Protein AF-A0A8J5IY86-F1 (afdb_monomer)

InterPro domains:
  IPR007034 Ribosome biogenesis protein BMS1/TSR1, C-terminal [PF04950] (126-183)
  IPR012948 AARP2CN [PF08142] (1-34)
  IPR039761 Ribosome biogenesis protein Bms1/Tsr1 [PTHR12858] (1-107)

Organism: NCBI:txid2496075

pLDDT: mean 72.57, std 19.34, range [27.31, 95.75]

Structure (mmCIF, N/CA/C/O backbone):
data_AF-A0A8J5IY86-F1
#
_entry.id   AF-A0A8J5IY86-F1
#
loop_
_atom_site.group_PDB
_atom_site.id
_atom_site.type_symbol
_atom_site.label_atom_id
_atom_site.label_alt_id
_atom_site.label_comp_id
_atom_site.label_asym_id
_atom_site.label_entity_id
_atom_site.label_seq_id
_atom_site.pdbx_PDB_ins_code
_atom_site.Cartn_x
_atom_site.Cartn_y
_atom_site.Cartn_z
_atom_site.occupancy
_atom_site.B_iso_or_equiv
_atom_site.auth_seq_id
_atom_site.auth_comp_id
_atom_site.auth_asym_id
_atom_site.auth_atom_id
_atom_site.pdbx_PDB_model_num
ATOM 1 N N . LEU A 1 1 ? -17.495 -12.062 13.581 1.00 77.88 1 LEU A N 1
ATOM 2 C CA . LEU A 1 1 ? -16.354 -12.647 14.326 1.00 77.88 1 LEU A CA 1
ATOM 3 C C . LEU A 1 1 ? -16.236 -11.940 15.674 1.00 77.88 1 LEU A C 1
ATOM 5 O O . LEU A 1 1 ? -16.405 -10.731 15.724 1.00 77.88 1 LEU A O 1
ATOM 9 N N . GLN A 1 2 ? -15.977 -12.653 16.769 1.00 81.00 2 GLN A N 1
ATOM 10 C CA . GLN A 1 2 ? -15.773 -12.020 18.074 1.00 81.00 2 GLN A CA 1
ATOM 11 C C . GLN A 1 2 ? -14.419 -12.433 18.637 1.00 81.00 2 GLN A C 1
ATOM 13 O O . GLN A 1 2 ? -14.129 -13.623 18.725 1.00 81.00 2 GLN A O 1
ATOM 18 N N . VAL A 1 3 ? -13.605 -11.450 19.012 1.00 82.94 3 VAL A N 1
ATOM 19 C CA . VAL A 1 3 ? -12.255 -11.667 19.536 1.00 82.94 3 VAL A CA 1
ATOM 20 C C . VAL A 1 3 ? -12.187 -11.093 20.943 1.00 82.94 3 VAL A C 1
ATOM 22 O O . VAL A 1 3 ? -12.470 -9.914 21.155 1.00 82.94 3 VAL A O 1
ATOM 25 N N . ASN A 1 4 ? -11.808 -11.933 21.904 1.00 81.50 4 ASN A N 1
ATOM 26 C CA . ASN A 1 4 ? -11.647 -11.548 23.301 1.00 81.50 4 ASN A CA 1
ATOM 27 C C . ASN A 1 4 ? -10.163 -11.580 23.659 1.00 81.50 4 ASN A C 1
ATOM 29 O O . ASN A 1 4 ? -9.454 -12.514 23.286 1.00 81.50 4 ASN A O 1
ATOM 33 N N . GLY A 1 5 ? -9.690 -10.585 24.400 1.00 81.56 5 GLY A N 1
ATOM 34 C CA . GLY A 1 5 ? -8.298 -10.548 24.823 1.00 81.56 5 GLY A CA 1
ATOM 35 C C . GLY A 1 5 ? -7.906 -9.253 25.513 1.00 81.56 5 GLY A C 1
ATOM 36 O O . GLY A 1 5 ? -8.738 -8.409 25.838 1.00 81.56 5 GLY A O 1
ATOM 37 N N . TYR A 1 6 ? -6.607 -9.099 25.734 1.00 79.94 6 TYR A N 1
ATOM 38 C CA . TYR A 1 6 ? -6.025 -7.910 26.347 1.00 79.94 6 TYR A CA 1
ATOM 39 C C . TYR A 1 6 ? -5.372 -7.046 25.278 1.00 79.94 6 TYR A C 1
ATOM 41 O O . TYR A 1 6 ? -4.594 -7.545 24.463 1.00 79.94 6 TYR A O 1
ATOM 49 N N . LEU A 1 7 ? -5.643 -5.743 25.308 1.00 77.75 7 LEU A N 1
ATOM 50 C CA . LEU A 1 7 ? -4.974 -4.798 24.423 1.00 77.75 7 LEU A CA 1
ATOM 51 C C . LEU A 1 7 ? -3.537 -4.575 24.897 1.00 77.75 7 LEU A C 1
ATOM 53 O O . LEU A 1 7 ? -3.295 -4.257 26.061 1.00 77.75 7 LEU A O 1
ATOM 57 N N . ARG A 1 8 ? -2.578 -4.741 23.985 1.00 79.94 8 ARG A N 1
ATOM 58 C CA . ARG A 1 8 ? -1.153 -4.485 24.220 1.00 79.94 8 ARG A CA 1
ATOM 59 C C . ARG A 1 8 ? -0.613 -3.544 23.148 1.00 79.94 8 ARG A C 1
ATOM 61 O O . ARG A 1 8 ? -0.976 -3.656 21.983 1.00 79.94 8 ARG A O 1
ATOM 68 N N . GLY A 1 9 ? 0.297 -2.655 23.540 1.00 80.06 9 GLY A N 1
ATOM 69 C CA . GLY A 1 9 ? 0.947 -1.718 22.624 1.00 80.06 9 GLY A CA 1
ATOM 70 C C . GLY A 1 9 ? 0.118 -0.458 22.381 1.00 80.06 9 GLY A C 1
ATOM 71 O O . GLY A 1 9 ? -0.239 0.240 23.329 1.00 80.06 9 GLY A O 1
ATOM 72 N N . LYS A 1 10 ? -0.137 -0.138 21.107 1.00 76.69 10 LYS A N 1
ATOM 73 C CA . LYS A 1 10 ? -0.928 1.039 20.727 1.00 76.69 10 LYS A CA 1
ATOM 74 C C . LYS A 1 10 ? -2.410 0.804 21.051 1.00 76.69 10 LYS A C 1
ATOM 76 O O . LYS A 1 10 ? -2.888 -0.321 20.923 1.00 76.69 10 LYS A O 1
ATOM 81 N N . PRO A 1 11 ? -3.145 1.843 21.460 1.00 75.06 11 PRO A N 1
ATOM 82 C CA . PRO A 1 11 ? -4.563 1.709 21.754 1.00 75.06 11 PRO A CA 1
ATOM 83 C C . PRO A 1 11 ? -5.375 1.521 20.483 1.00 75.06 11 PRO A C 1
ATOM 85 O O . PRO A 1 11 ? -5.009 1.987 19.405 1.00 75.06 11 PRO A O 1
ATOM 88 N N . LEU A 1 12 ? -6.498 0.839 20.658 1.00 81.38 12 LEU A N 1
ATOM 89 C CA . LEU A 1 12 ? -7.367 0.409 19.582 1.00 81.38 12 LEU A CA 1
ATOM 90 C C . LEU A 1 12 ? -8.494 1.424 19.376 1.00 81.38 12 LEU A C 1
ATOM 92 O O . LEU A 1 12 ? -9.202 1.773 20.321 1.00 81.38 12 LEU A O 1
ATOM 96 N N . SER A 1 13 ? -8.683 1.882 18.139 1.00 83.88 13 SER A N 1
ATOM 97 C CA . SER A 1 13 ? -9.811 2.731 17.753 1.00 83.88 13 SER A CA 1
ATOM 98 C C . SER A 1 13 ? -10.734 1.992 16.797 1.00 83.88 13 SER A C 1
AT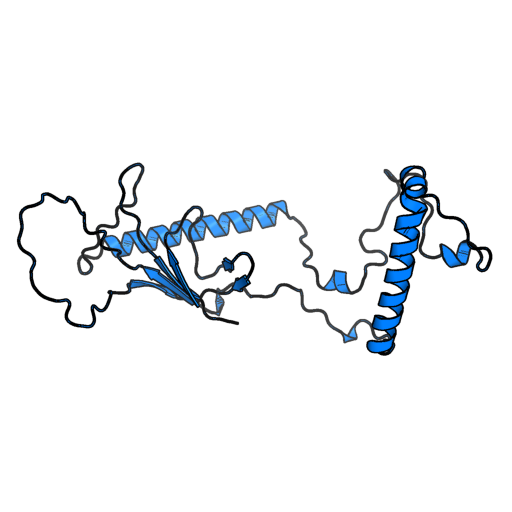OM 100 O O . SER A 1 13 ? -10.262 1.367 15.856 1.00 83.88 13 SER A O 1
ATOM 102 N N . VAL A 1 14 ? -12.049 2.143 16.975 1.00 85.69 14 VAL A N 1
ATOM 103 C CA . VAL A 1 14 ? -13.064 1.521 16.101 1.00 85.69 14 VAL A CA 1
ATOM 104 C C . VAL A 1 14 ? -12.975 2.015 14.650 1.00 85.69 14 VAL A C 1
ATOM 106 O O . VAL A 1 14 ? -13.382 1.325 13.723 1.00 85.69 14 VAL A O 1
ATOM 109 N N . LYS A 1 15 ? -12.422 3.216 14.439 1.00 87.19 15 LYS A N 1
ATOM 110 C CA . LYS A 1 15 ? -12.278 3.819 13.106 1.00 87.19 15 LYS A CA 1
ATOM 111 C C . LYS A 1 15 ? -11.216 3.128 12.252 1.00 87.19 15 LYS A C 1
ATOM 113 O O . LYS A 1 15 ? -11.239 3.294 11.038 1.00 87.19 15 LYS A O 1
ATOM 118 N N . GLN A 1 16 ? -10.279 2.430 12.889 1.00 86.88 16 GLN A N 1
ATOM 119 C CA . GLN A 1 16 ? -9.123 1.823 12.241 1.00 86.88 16 GLN A CA 1
ATOM 120 C C . GLN A 1 16 ? -9.440 0.404 11.772 1.00 86.88 16 GLN A C 1
ATOM 122 O O . GLN A 1 16 ? -10.260 -0.297 12.366 1.00 86.88 16 GLN A O 1
ATOM 127 N N . LEU A 1 17 ? -8.752 -0.031 10.719 1.00 89.19 17 LEU A N 1
ATOM 128 C CA . LEU A 1 17 ? -8.788 -1.421 10.271 1.00 89.19 17 LEU A CA 1
ATOM 129 C C . LEU A 1 17 ? -7.946 -2.316 11.192 1.00 89.19 17 LEU A C 1
ATOM 131 O O . LEU A 1 17 ? -6.866 -1.928 11.642 1.00 89.19 17 LEU A O 1
ATOM 135 N N . ILE A 1 18 ? -8.416 -3.540 11.436 1.00 89.31 18 ILE A N 1
ATOM 136 C CA . ILE A 1 18 ? -7.655 -4.586 12.131 1.00 89.31 18 ILE A CA 1
ATOM 137 C C . ILE A 1 18 ? -7.120 -5.571 11.101 1.00 89.31 18 ILE A C 1
ATOM 139 O O . ILE A 1 18 ? -7.870 -6.054 10.261 1.00 89.31 18 ILE A O 1
ATOM 143 N N . HIS A 1 19 ? -5.844 -5.931 11.210 1.00 90.62 19 HIS A N 1
ATOM 144 C CA . HIS A 1 19 ? -5.273 -7.048 10.466 1.00 90.62 19 HIS A CA 1
ATOM 145 C C . HIS A 1 19 ? -5.070 -8.254 11.386 1.00 90.62 19 HIS A C 1
ATOM 147 O O . HIS A 1 19 ? -4.411 -8.146 12.420 1.00 90.62 19 HIS A O 1
ATOM 153 N N . ILE A 1 20 ? -5.635 -9.395 11.001 1.00 91.06 20 ILE A N 1
ATOM 154 C CA . ILE A 1 20 ? -5.420 -10.693 11.634 1.00 91.06 20 ILE A CA 1
ATOM 155 C C . ILE A 1 20 ? -4.462 -11.472 10.732 1.00 91.06 20 ILE A C 1
ATOM 157 O O . ILE A 1 20 ? -4.755 -11.691 9.554 1.00 91.06 20 ILE A O 1
ATOM 161 N N . THR A 1 21 ? -3.322 -11.884 11.285 1.00 93.19 21 THR A N 1
ATOM 162 C CA . THR A 1 21 ? -2.312 -12.682 10.575 1.00 93.19 21 THR A CA 1
ATOM 163 C C . THR A 1 21 ? -2.940 -13.946 9.997 1.00 93.19 21 THR A C 1
ATOM 165 O O . THR A 1 21 ? -3.760 -14.575 10.662 1.00 93.19 21 THR A O 1
ATOM 168 N N . ASP A 1 22 ? -2.574 -14.296 8.766 1.00 92.44 22 ASP A N 1
ATOM 169 C CA . ASP A 1 22 ? -3.079 -15.453 8.006 1.00 92.44 22 ASP A CA 1
ATOM 170 C C . ASP A 1 22 ? -4.578 -15.435 7.651 1.00 92.44 22 ASP A C 1
ATOM 172 O O . ASP A 1 22 ? -5.046 -16.333 6.955 1.00 92.44 22 ASP A O 1
ATOM 176 N N . VAL A 1 23 ? -5.335 -14.413 8.070 1.00 91.06 23 VAL A N 1
ATOM 177 C CA . VAL A 1 23 ? -6.771 -14.298 7.753 1.00 91.06 23 VAL A CA 1
ATOM 178 C C . VAL A 1 23 ? -7.065 -13.077 6.884 1.00 91.06 23 VAL A C 1
ATOM 180 O O . VAL A 1 23 ? -7.839 -13.174 5.937 1.00 91.06 23 VAL A O 1
ATOM 183 N N . GLY A 1 24 ? -6.457 -11.925 7.182 1.00 90.44 24 GLY A N 1
ATOM 184 C CA . GLY A 1 24 ? -6.639 -10.703 6.398 1.00 90.44 24 GLY A CA 1
ATOM 185 C C . GLY A 1 24 ? -6.996 -9.473 7.228 1.00 90.44 24 GLY A C 1
ATOM 186 O O . GLY A 1 24 ? -6.767 -9.404 8.434 1.00 90.44 24 GLY A O 1
ATOM 187 N N . THR A 1 25 ? -7.498 -8.450 6.552 1.00 91.19 25 THR A N 1
ATOM 188 C CA . THR A 1 25 ? -7.827 -7.119 7.085 1.00 91.19 25 THR A CA 1
ATOM 189 C C . THR A 1 25 ? -9.338 -6.946 7.200 1.00 91.19 25 THR A C 1
ATOM 191 O O . THR A 1 25 ? -10.077 -7.318 6.296 1.00 91.19 25 THR A O 1
ATOM 194 N N . PHE A 1 26 ? -9.800 -6.364 8.305 1.00 90.62 26 PHE A N 1
ATOM 195 C CA . PHE A 1 26 ? -11.211 -6.301 8.679 1.00 90.62 26 PHE A CA 1
ATOM 196 C C . PHE A 1 26 ? -11.585 -4.950 9.284 1.00 90.62 26 PHE A C 1
ATOM 198 O O . PHE A 1 26 ? -10.774 -4.288 9.939 1.00 90.62 26 PHE A O 1
ATOM 205 N N . GLN A 1 27 ? -12.853 -4.579 9.119 1.00 90.12 27 GLN A N 1
ATOM 206 C CA . GLN A 1 27 ? -13.465 -3.440 9.793 1.00 90.12 27 GLN A CA 1
ATOM 207 C C . GLN A 1 27 ? -14.038 -3.844 11.158 1.00 90.12 27 GLN A C 1
ATOM 209 O O . GLN A 1 27 ? -14.558 -4.941 11.355 1.00 90.12 27 GLN A O 1
ATOM 214 N N . MET A 1 28 ? -13.940 -2.937 12.126 1.00 86.06 28 MET A N 1
ATOM 215 C CA . MET A 1 28 ? -14.491 -3.126 13.467 1.00 86.06 28 MET A CA 1
ATOM 216 C C . MET A 1 28 ? -15.911 -2.571 13.558 1.00 86.06 28 MET A C 1
ATOM 218 O O . MET A 1 28 ? -16.193 -1.529 12.977 1.00 86.06 28 MET A O 1
ATOM 222 N N . SER A 1 29 ? -16.785 -3.194 14.349 1.00 84.88 29 SER A N 1
ATOM 223 C CA . SER A 1 29 ? -18.135 -2.659 14.585 1.00 84.88 29 SER A CA 1
ATOM 224 C C . SER A 1 29 ? -18.289 -2.005 15.946 1.00 84.88 29 SER A C 1
ATOM 226 O O . SER A 1 29 ? -18.900 -0.948 16.071 1.00 84.88 29 SER A O 1
ATOM 228 N N . CYS A 1 30 ? -17.741 -2.625 16.987 1.00 84.12 30 CYS A N 1
ATOM 229 C CA . CYS A 1 30 ? -17.728 -2.042 18.316 1.00 84.12 30 CYS A CA 1
ATOM 230 C C . CYS A 1 30 ? -16.658 -2.681 19.201 1.00 84.12 30 CYS A C 1
ATOM 232 O O . CYS A 1 30 ? -16.265 -3.840 19.036 1.00 84.12 30 CYS A O 1
ATOM 234 N N . ILE A 1 31 ? -16.207 -1.897 20.176 1.00 83.75 31 ILE A N 1
ATOM 235 C CA . ILE A 1 31 ? -15.337 -2.357 21.255 1.00 83.75 31 ILE A CA 1
ATOM 236 C C . ILE A 1 31 ? -16.164 -2.363 22.531 1.00 83.75 31 ILE A C 1
ATOM 238 O O . ILE A 1 31 ? -16.775 -1.356 22.898 1.00 83.75 31 ILE A O 1
ATOM 242 N N . THR A 1 32 ? -16.139 -3.487 23.234 1.00 81.12 32 THR A N 1
ATOM 243 C CA . THR A 1 32 ? -16.790 -3.646 24.531 1.00 81.12 32 THR A CA 1
ATOM 244 C C . THR A 1 32 ? -15.760 -4.042 25.588 1.00 81.12 32 THR A C 1
ATOM 246 O O . THR A 1 32 ? -14.766 -4.705 25.276 1.00 81.12 32 THR A O 1
ATOM 249 N N . VAL A 1 33 ? -15.944 -3.597 26.832 1.00 75.31 33 VAL A N 1
ATOM 250 C CA . VAL A 1 33 ? -15.135 -4.085 27.964 1.00 75.31 33 VAL A CA 1
ATOM 251 C C . VAL A 1 33 ? -15.880 -5.226 28.622 1.00 75.31 33 VAL A C 1
ATOM 253 O O . VAL A 1 33 ? -17.076 -5.109 28.878 1.00 75.31 33 VAL A O 1
ATOM 256 N N . CYS A 1 34 ? -15.157 -6.295 28.939 1.00 63.06 34 CYS A N 1
ATOM 257 C CA . CYS A 1 34 ? -15.642 -7.321 29.847 1.00 63.06 34 CYS A CA 1
ATOM 258 C C . CYS A 1 34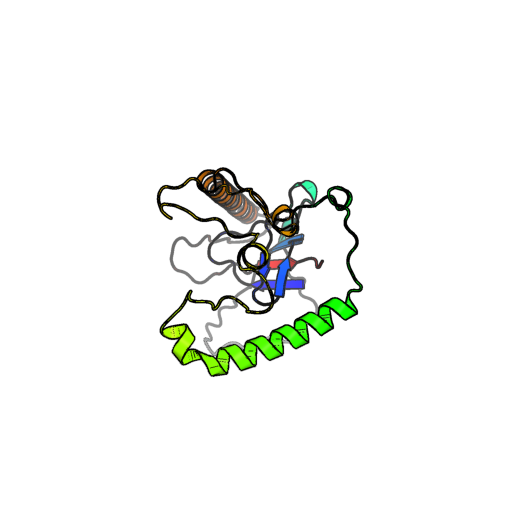 ? -14.782 -7.275 31.107 1.00 63.06 34 CYS A C 1
ATOM 260 O O . CYS A 1 34 ? -13.557 -7.413 31.037 1.00 63.06 34 CYS A O 1
ATOM 262 N N . GLN A 1 35 ? -15.405 -7.100 32.272 1.00 58.16 35 GLN A N 1
ATOM 263 C CA . GLN A 1 35 ? -14.682 -7.340 33.512 1.00 58.16 35 GLN A CA 1
ATOM 264 C C . GLN A 1 35 ? -14.437 -8.832 33.657 1.00 58.16 35 GLN A C 1
ATOM 266 O O . GLN A 1 35 ? -15.347 -9.609 33.920 1.00 58.16 35 GLN A O 1
ATOM 271 N N . VAL A 1 36 ? -13.179 -9.235 33.508 1.00 53.62 36 VAL A N 1
ATOM 272 C CA . VAL A 1 36 ? -12.762 -10.565 33.931 1.00 53.62 36 VAL A CA 1
ATOM 273 C C . VAL A 1 36 ? -12.482 -10.461 35.422 1.00 53.62 36 VAL A C 1
ATOM 275 O O . VAL A 1 36 ? -11.402 -10.010 35.812 1.00 53.62 36 VAL A O 1
ATOM 278 N N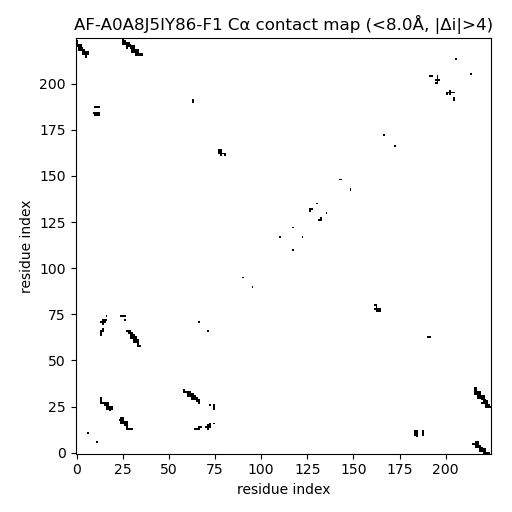 . GLN A 1 37 ? -13.453 -10.846 36.254 1.00 49.81 37 GLN A N 1
ATOM 279 C CA . GLN A 1 37 ? -13.201 -11.073 37.673 1.00 49.81 37 GLN A CA 1
ATOM 280 C C . GLN A 1 37 ? -12.173 -12.203 37.778 1.00 49.81 37 GLN A C 1
ATOM 282 O O . GLN A 1 37 ? -12.506 -13.384 37.707 1.00 49.81 37 GLN A O 1
ATOM 287 N N . HIS A 1 38 ? -10.893 -11.851 37.895 1.00 44.81 38 HIS A N 1
ATOM 288 C CA . HIS A 1 38 ? -9.891 -12.810 38.330 1.00 44.81 38 HIS A CA 1
ATOM 289 C C . HIS A 1 38 ? -10.181 -13.083 39.801 1.00 44.81 38 HIS A C 1
ATOM 291 O O . HIS A 1 38 ? -9.742 -12.338 40.677 1.00 44.81 38 HIS A O 1
ATOM 297 N N . GLY A 1 39 ? -10.967 -14.129 40.062 1.00 40.25 39 GLY A N 1
ATOM 298 C CA . GLY A 1 39 ? -11.071 -14.702 41.391 1.00 40.25 39 GLY A CA 1
ATOM 299 C C . GLY A 1 39 ? -9.658 -15.024 41.853 1.00 40.25 39 GLY A C 1
ATOM 300 O O . GLY A 1 39 ? -8.972 -15.841 41.237 1.00 40.25 39 GLY A O 1
ATOM 301 N N . LYS A 1 40 ? -9.190 -14.332 42.893 1.00 35.47 40 LYS A N 1
ATOM 302 C CA . LYS A 1 40 ? -7.959 -14.708 43.575 1.00 35.47 40 LYS A CA 1
ATOM 303 C C . LYS A 1 40 ? -8.161 -16.131 44.085 1.00 35.47 40 LYS A C 1
ATOM 305 O O . LYS A 1 40 ? -8.878 -16.339 45.056 1.00 35.47 40 LYS A O 1
ATOM 310 N N . MET A 1 41 ? -7.559 -17.110 43.420 1.00 36.62 41 MET A N 1
ATOM 311 C CA . MET A 1 41 ? -7.339 -18.424 44.013 1.00 36.62 41 MET A CA 1
ATOM 312 C C . MET A 1 41 ? -6.161 -18.301 44.984 1.00 36.62 41 MET A C 1
ATOM 314 O O . MET A 1 41 ? -5.101 -18.876 44.762 1.00 36.62 41 MET A O 1
ATOM 318 N N . ASP A 1 42 ? -6.337 -17.516 46.046 1.00 37.31 42 ASP A N 1
ATOM 319 C CA . ASP A 1 42 ? -5.524 -17.666 47.247 1.00 37.31 42 ASP A CA 1
ATOM 320 C C . ASP A 1 42 ? -6.151 -18.843 48.002 1.00 37.31 42 ASP A C 1
ATOM 322 O O . ASP A 1 42 ? -7.099 -18.692 48.771 1.00 37.31 42 ASP A O 1
ATOM 326 N N . ALA A 1 43 ? -5.710 -20.055 47.659 1.00 40.69 43 ALA A N 1
ATOM 327 C CA . ALA A 1 43 ? -6.177 -21.285 48.281 1.00 40.69 43 ALA A CA 1
ATOM 328 C C . ALA A 1 43 ? -5.566 -21.421 49.684 1.00 40.69 43 ALA A C 1
ATOM 330 O O . ALA A 1 43 ? -4.582 -22.135 49.874 1.00 40.69 43 ALA A O 1
ATOM 331 N N . ASP A 1 44 ? -6.170 -20.751 50.665 1.00 33.88 44 ASP A N 1
ATOM 332 C CA . ASP A 1 44 ? -6.180 -21.262 52.032 1.00 33.88 44 ASP A CA 1
ATOM 333 C C . ASP A 1 44 ? -7.256 -22.361 52.099 1.00 33.88 44 ASP A C 1
ATOM 335 O O . ASP A 1 44 ? -8.449 -22.132 51.877 1.00 33.88 44 ASP A O 1
ATOM 339 N N . MET A 1 45 ? -6.808 -23.602 52.276 1.00 46.84 45 MET A N 1
ATOM 340 C CA . MET A 1 45 ? -7.614 -24.822 52.198 1.00 46.84 45 MET A CA 1
ATOM 341 C C . MET A 1 45 ? -8.466 -24.992 53.461 1.00 46.84 45 MET A C 1
ATOM 343 O O . MET A 1 45 ? -8.197 -25.874 54.269 1.00 46.84 45 MET A O 1
ATOM 347 N N . SER A 1 46 ? -9.496 -24.165 53.662 1.00 44.03 46 SER A N 1
ATOM 348 C CA . SER A 1 46 ? -10.481 -24.392 54.732 1.00 44.03 46 SER A CA 1
ATOM 349 C C . SER A 1 46 ? -11.747 -23.533 54.581 1.00 44.03 46 SER A C 1
ATOM 351 O O . SER A 1 46 ? -12.077 -22.731 55.455 1.00 44.03 46 SER A O 1
ATOM 353 N N . ALA A 1 47 ? -12.525 -23.718 53.513 1.00 37.69 47 ALA A N 1
ATOM 354 C CA . ALA A 1 47 ? -13.938 -23.333 53.541 1.00 37.69 47 ALA A CA 1
ATOM 355 C C . ALA A 1 47 ? -14.778 -24.166 52.563 1.00 37.69 47 ALA A C 1
ATOM 357 O O . ALA A 1 47 ? -14.444 -24.343 51.396 1.00 37.69 47 ALA A O 1
ATOM 358 N N . LYS A 1 48 ? -15.875 -24.701 53.099 1.00 30.95 48 LYS A N 1
ATOM 359 C CA . LYS A 1 48 ? -16.861 -25.605 52.489 1.00 30.95 48 LYS A CA 1
ATOM 360 C C . LYS A 1 48 ? -17.506 -24.999 51.221 1.00 30.95 48 LYS A C 1
ATOM 362 O O . LYS A 1 48 ? -17.790 -23.803 51.225 1.00 30.95 48 LYS A O 1
ATOM 367 N N . PRO A 1 49 ? -17.804 -25.786 50.167 1.00 31.17 49 PRO A N 1
ATOM 368 C CA . PRO A 1 49 ? -18.334 -25.245 48.915 1.00 31.17 49 PRO A CA 1
ATOM 369 C C . PRO A 1 49 ? -19.827 -24.890 49.039 1.00 31.17 49 PRO A C 1
ATOM 371 O O . PRO A 1 49 ? -20.592 -25.708 49.564 1.00 31.17 49 PRO A O 1
ATOM 374 N N . PRO A 1 50 ? -20.296 -23.741 48.516 1.00 36.06 50 PRO A N 1
ATOM 375 C CA . PRO A 1 50 ? -21.707 -23.536 48.246 1.00 36.06 50 PRO A CA 1
ATOM 376 C C . PRO A 1 50 ? -22.039 -23.954 46.802 1.00 36.06 50 PRO A C 1
ATOM 378 O O . PRO A 1 50 ? -21.531 -23.414 45.827 1.00 36.06 50 PRO A O 1
ATOM 381 N N . VAL A 1 51 ? -22.857 -25.000 46.721 1.00 35.44 51 VAL A N 1
ATOM 382 C CA . VAL A 1 51 ? -23.967 -25.267 45.787 1.00 35.44 51 VAL A CA 1
ATOM 383 C C . VAL A 1 51 ? -24.020 -24.472 44.460 1.00 35.44 51 VAL A C 1
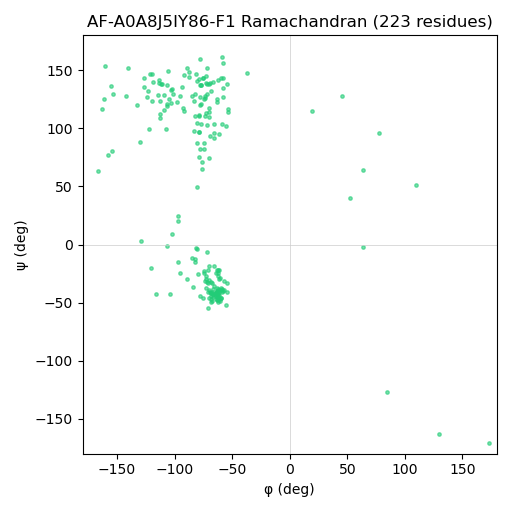ATOM 385 O O . VAL A 1 51 ? -24.320 -23.288 44.457 1.00 35.44 51 VAL A O 1
ATOM 388 N N . ALA A 1 52 ? -23.855 -25.229 43.363 1.00 31.36 52 ALA A N 1
ATOM 389 C CA . ALA A 1 52 ? -24.403 -25.113 41.995 1.00 31.36 52 ALA A CA 1
ATOM 390 C C . ALA A 1 52 ? -24.420 -23.746 41.252 1.00 31.36 52 ALA A C 1
ATOM 392 O O . ALA A 1 52 ? -25.047 -22.794 41.713 1.00 31.36 52 ALA A O 1
ATOM 393 N N . PRO A 1 53 ? -23.887 -23.668 40.010 1.00 34.97 53 PRO A N 1
ATOM 394 C CA . PRO A 1 53 ? -24.099 -22.520 39.136 1.00 34.97 53 PRO A CA 1
ATOM 395 C C . PRO A 1 53 ? -25.471 -22.626 38.452 1.00 34.97 53 PRO A C 1
ATOM 397 O O . PRO A 1 53 ? -25.669 -23.405 37.519 1.00 34.97 53 PRO A O 1
ATOM 400 N N . THR A 1 54 ? -26.430 -21.836 38.927 1.00 27.31 54 THR A N 1
ATOM 401 C CA . THR A 1 54 ? -27.682 -21.573 38.210 1.00 27.31 54 THR A CA 1
ATOM 402 C C . THR A 1 54 ? -27.418 -20.597 37.059 1.00 27.31 54 THR A C 1
ATOM 404 O O . THR A 1 54 ? -26.590 -19.696 37.154 1.00 27.31 54 THR A O 1
ATOM 407 N N . ALA A 1 55 ? -28.123 -20.848 35.960 1.00 33.16 55 ALA A N 1
ATOM 408 C CA . ALA A 1 55 ? -28.096 -20.205 34.655 1.00 33.16 55 ALA A CA 1
ATOM 409 C C . ALA A 1 55 ? -27.882 -18.675 34.596 1.00 33.16 55 ALA A C 1
ATOM 411 O O . ALA A 1 55 ? -28.433 -17.913 35.383 1.00 33.16 55 ALA A O 1
ATOM 412 N N . ALA A 1 56 ? -27.206 -18.272 33.511 1.00 34.03 56 ALA A N 1
ATOM 413 C CA . ALA A 1 56 ? -27.296 -16.965 32.853 1.00 34.03 56 ALA A CA 1
ATOM 414 C C . ALA A 1 56 ? -26.848 -15.743 33.677 1.00 34.03 56 ALA A C 1
ATOM 416 O O . ALA A 1 56 ? -27.615 -14.811 33.905 1.00 34.03 56 ALA A O 1
ATOM 417 N N . GLY A 1 57 ? -25.561 -15.702 34.031 1.00 31.95 57 GLY A N 1
ATOM 418 C CA . GLY A 1 57 ? -24.887 -14.441 34.336 1.00 31.95 57 GLY A CA 1
ATOM 419 C C . GLY A 1 57 ? -24.816 -13.589 33.069 1.00 31.95 57 GLY A C 1
ATOM 420 O O . GLY A 1 57 ? -24.054 -13.887 32.152 1.00 31.95 57 GLY A O 1
ATOM 421 N N . GLN A 1 58 ? -25.666 -12.571 32.987 1.00 35.47 58 GLN A N 1
ATOM 422 C CA . GLN A 1 58 ? -25.523 -11.490 32.023 1.00 35.47 58 GLN A CA 1
ATOM 423 C C . GLN A 1 58 ? -24.247 -10.739 32.406 1.00 35.47 58 GLN A C 1
ATOM 425 O O . GLN A 1 58 ? -24.267 -9.915 33.314 1.00 35.47 58 GLN A O 1
ATOM 430 N N . ASP A 1 59 ? -23.123 -11.069 31.768 1.00 45.59 59 ASP A N 1
ATOM 431 C CA . ASP A 1 59 ? -21.939 -10.218 31.827 1.00 45.59 59 ASP A CA 1
ATOM 432 C C . ASP A 1 59 ? -22.386 -8.813 31.403 1.00 45.59 59 ASP A C 1
ATOM 434 O O . ASP A 1 59 ? -22.862 -8.631 30.279 1.00 45.59 59 ASP A O 1
ATOM 438 N N . GLU A 1 60 ? -22.289 -7.825 32.291 1.00 50.81 60 GLU A N 1
ATOM 439 C CA . GLU A 1 60 ? -22.569 -6.430 31.957 1.00 50.81 60 GLU A CA 1
ATOM 440 C C . GLU A 1 60 ? -21.514 -5.955 30.948 1.00 50.81 60 GLU A C 1
ATOM 442 O O . GLU A 1 60 ? -20.400 -5.541 31.279 1.00 50.81 60 GLU A O 1
ATOM 447 N N . VAL A 1 61 ? -21.838 -6.109 29.664 1.00 58.16 61 VAL A N 1
ATOM 448 C CA . VAL A 1 61 ? -20.977 -5.730 28.548 1.00 58.16 61 VAL A CA 1
ATOM 449 C C . VAL A 1 61 ? -21.087 -4.222 28.352 1.00 58.16 61 VAL A C 1
ATOM 451 O O . VAL A 1 61 ? -21.991 -3.718 27.684 1.00 58.16 61 VAL A O 1
ATOM 454 N N . LEU A 1 62 ? -20.136 -3.480 28.915 1.00 65.69 62 LEU A N 1
ATOM 455 C CA . LEU A 1 62 ? -20.087 -2.033 28.757 1.00 65.69 62 LEU A CA 1
ATOM 456 C C . LEU A 1 62 ? -19.486 -1.670 27.386 1.00 65.69 62 LEU A C 1
ATOM 458 O O . LEU A 1 62 ? -18.285 -1.828 27.140 1.00 65.69 62 LEU A O 1
ATOM 462 N N . VAL A 1 63 ? -20.310 -1.140 26.480 1.00 70.81 63 VAL A N 1
ATOM 463 C CA . VAL A 1 63 ? -19.874 -0.713 25.137 1.00 70.81 63 VAL A CA 1
ATOM 464 C C . VAL A 1 63 ? -18.998 0.537 25.242 1.00 70.81 63 VAL A C 1
ATOM 466 O O . VAL A 1 63 ? -19.479 1.591 25.650 1.00 70.81 63 VAL A O 1
ATOM 469 N N . LEU A 1 64 ? -17.706 0.455 24.901 1.00 72.12 64 LEU A N 1
ATOM 470 C CA . LEU A 1 64 ? -16.791 1.608 24.918 1.00 72.12 64 LEU A CA 1
ATOM 471 C C . LEU A 1 64 ? -17.011 2.544 23.743 1.00 72.12 64 LEU A C 1
ATOM 473 O O . LEU A 1 64 ? -17.028 3.757 23.925 1.00 72.12 64 LEU A O 1
ATOM 477 N N . ALA A 1 65 ? -17.128 1.971 22.551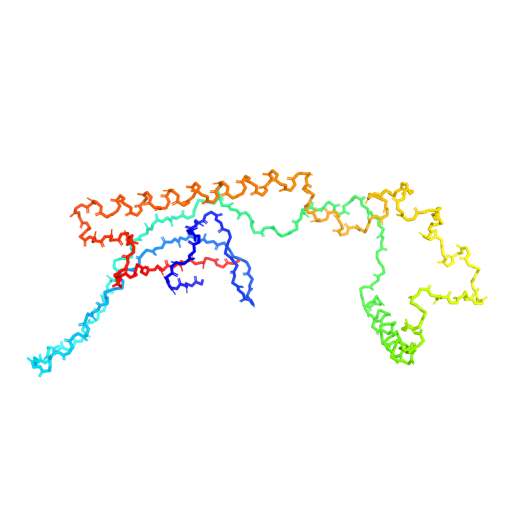 1.00 75.06 65 ALA A N 1
ATOM 478 C CA . ALA A 1 65 ? -17.228 2.725 21.318 1.00 75.06 65 ALA A CA 1
ATOM 479 C C . ALA A 1 65 ? -17.934 1.885 20.252 1.00 75.06 65 ALA A C 1
ATOM 481 O O . ALA A 1 65 ? -17.643 0.696 20.095 1.00 75.06 65 ALA A O 1
ATOM 482 N N . MET A 1 66 ? -18.843 2.529 19.524 1.00 81.06 66 MET A N 1
ATOM 483 C CA . MET A 1 66 ? -19.529 1.981 18.356 1.00 81.06 66 MET A CA 1
ATOM 484 C C . MET A 1 66 ? -18.950 2.616 17.086 1.00 81.06 66 MET A C 1
ATOM 486 O O . MET A 1 66 ? -18.456 3.744 17.134 1.00 81.06 66 MET A O 1
ATOM 490 N N . ALA A 1 67 ? -18.945 1.876 15.979 1.00 82.69 67 ALA A N 1
ATOM 491 C CA . ALA A 1 67 ? -18.457 2.363 14.697 1.00 82.69 67 ALA A CA 1
ATOM 492 C C . ALA A 1 67 ? -19.459 3.345 14.087 1.00 82.69 67 ALA A C 1
ATOM 494 O O . ALA A 1 67 ? -20.621 2.998 13.883 1.00 82.69 67 ALA A O 1
ATOM 495 N N . ASP A 1 68 ? -18.979 4.538 13.743 1.00 85.00 68 ASP A N 1
ATOM 496 C CA . ASP A 1 68 ? -19.713 5.461 12.885 1.00 85.00 68 ASP A CA 1
ATOM 497 C C . ASP A 1 68 ? -19.278 5.220 11.433 1.00 85.00 68 ASP A C 1
ATOM 499 O O . ASP A 1 68 ? -18.107 5.466 11.116 1.00 85.00 68 ASP A O 1
ATOM 503 N N . PRO A 1 69 ? -20.181 4.800 10.527 1.00 83.06 69 PRO A N 1
ATOM 504 C CA . PRO A 1 69 ? -19.804 4.425 9.162 1.00 83.06 69 PRO A CA 1
ATOM 505 C C . PRO A 1 69 ? -19.194 5.592 8.370 1.00 83.06 69 PRO A C 1
ATOM 507 O O . PRO A 1 69 ? -18.363 5.377 7.496 1.00 83.06 69 PRO A O 1
ATOM 510 N N . ALA A 1 70 ? -19.542 6.840 8.703 1.00 85.94 70 ALA A N 1
ATOM 511 C CA . ALA A 1 70 ? -19.015 8.033 8.037 1.00 85.94 70 ALA A CA 1
ATOM 512 C C . ALA A 1 70 ? -17.557 8.372 8.408 1.00 85.94 70 ALA A C 1
ATOM 514 O O . ALA A 1 70 ? -16.871 9.058 7.655 1.00 85.94 70 ALA A O 1
ATOM 515 N N . LEU A 1 71 ? -17.086 7.937 9.581 1.00 83.25 71 LEU A N 1
ATOM 516 C CA . LEU A 1 71 ? -15.734 8.225 10.085 1.00 83.25 71 LEU A CA 1
ATOM 517 C C . LEU A 1 71 ? -14.811 7.004 10.017 1.00 83.25 71 LEU A C 1
ATOM 519 O O . LEU A 1 71 ? -13.652 7.085 10.439 1.00 83.25 71 LEU A O 1
ATOM 523 N N . GLN A 1 72 ? -15.338 5.876 9.546 1.00 85.12 72 GLN A N 1
ATOM 524 C CA . GLN A 1 72 ? -14.640 4.608 9.471 1.00 85.12 72 GLN A CA 1
ATOM 525 C C . GLN A 1 72 ? -13.722 4.559 8.248 1.00 85.12 72 GLN A C 1
ATOM 527 O O . GLN A 1 72 ? -14.055 5.046 7.169 1.00 85.12 72 GLN A O 1
ATOM 532 N N . GLU A 1 73 ? -12.537 3.977 8.422 1.00 84.19 73 GLU A N 1
ATOM 533 C CA . GLU A 1 73 ? -11.605 3.761 7.320 1.00 84.19 73 GLU A CA 1
ATOM 534 C C . GLU A 1 73 ? -12.159 2.713 6.345 1.00 84.19 73 GLU A C 1
ATOM 536 O O . GLU A 1 73 ? -12.623 1.643 6.747 1.00 84.19 73 GLU A O 1
ATOM 541 N N . GLY A 1 74 ? -12.121 3.030 5.050 1.00 84.50 74 GLY A N 1
ATOM 542 C CA . GLY A 1 74 ? -12.601 2.138 4.000 1.00 84.50 74 GLY A CA 1
ATOM 543 C C . GLY A 1 74 ? -11.706 0.911 3.833 1.00 84.50 74 GLY A C 1
ATOM 544 O O . GLY A 1 74 ? -10.483 1.023 3.828 1.00 84.50 74 GLY A O 1
ATOM 545 N N . LEU A 1 75 ? -12.318 -0.258 3.635 1.00 84.88 75 LEU A N 1
ATOM 546 C CA . LEU A 1 75 ? -11.642 -1.525 3.337 1.00 84.88 75 LEU A CA 1
ATOM 547 C C . LEU A 1 75 ? -11.261 -1.620 1.845 1.00 84.88 75 LEU A C 1
ATOM 549 O O . LEU A 1 75 ? -11.606 -2.577 1.160 1.00 84.88 75 LEU A O 1
ATOM 553 N N . ARG A 1 76 ? -10.625 -0.580 1.300 1.00 82.88 76 ARG A N 1
ATOM 554 C CA . ARG A 1 76 ? -10.192 -0.544 -0.104 1.00 82.88 76 ARG A CA 1
ATOM 555 C C . ARG A 1 76 ? -8.680 -0.714 -0.169 1.00 82.88 76 ARG A C 1
ATOM 557 O O . ARG A 1 76 ? -7.950 0.101 0.386 1.00 82.88 76 ARG A O 1
ATOM 564 N N . PHE A 1 77 ? -8.232 -1.775 -0.835 1.00 79.56 77 PHE A N 1
ATOM 565 C CA . PHE A 1 77 ? -6.807 -2.090 -1.003 1.00 79.56 77 PHE A CA 1
ATOM 566 C C . PHE A 1 77 ? -6.234 -1.566 -2.322 1.00 79.56 77 PHE A C 1
ATOM 568 O O . PHE A 1 77 ? -5.037 -1.309 -2.403 1.00 79.56 77 PHE A O 1
ATOM 575 N N . GLU A 1 78 ? -7.092 -1.371 -3.323 1.00 82.44 78 GLU A N 1
ATOM 576 C CA . GLU A 1 78 ? -6.739 -0.882 -4.656 1.00 82.44 78 GLU A CA 1
ATOM 577 C C . GLU A 1 78 ? -7.470 0.435 -4.939 1.00 82.44 78 GLU A C 1
ATOM 579 O O . GLU A 1 78 ? -8.598 0.649 -4.477 1.00 82.44 78 GLU A O 1
ATOM 584 N N . ALA A 1 79 ? -6.817 1.323 -5.688 1.00 83.25 79 ALA A N 1
ATOM 585 C CA . ALA A 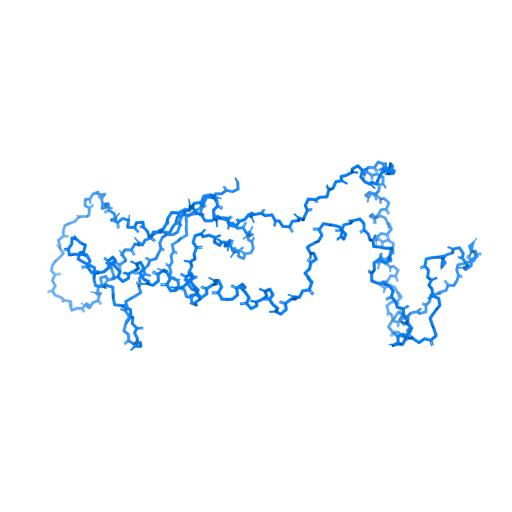1 79 ? -7.454 2.515 -6.224 1.00 83.25 79 ALA A CA 1
ATOM 586 C C . ALA A 1 79 ? -8.402 2.128 -7.369 1.00 83.25 79 ALA A C 1
ATOM 588 O O . ALA A 1 79 ? -8.077 1.276 -8.199 1.00 83.25 79 ALA A O 1
ATOM 589 N N . GLU A 1 80 ? -9.580 2.757 -7.413 1.00 76.38 80 GLU A N 1
ATOM 590 C CA . GLU A 1 80 ? -10.519 2.581 -8.521 1.00 76.38 80 GLU A CA 1
ATOM 591 C C . GLU A 1 80 ? -9.871 3.086 -9.816 1.00 76.38 80 GLU A C 1
ATOM 593 O O . GLU A 1 80 ? -9.408 4.225 -9.894 1.00 76.38 80 GLU A O 1
ATOM 598 N N . TYR A 1 81 ? -9.835 2.216 -10.821 1.00 69.75 81 TYR A N 1
ATOM 599 C CA . TYR A 1 81 ? -9.350 2.521 -12.159 1.00 69.75 81 TYR A CA 1
ATOM 600 C C . TYR A 1 81 ? -10.524 2.499 -13.139 1.00 69.75 81 TYR A C 1
ATOM 602 O O . TYR A 1 81 ? -11.370 1.609 -13.050 1.00 69.75 81 TYR A O 1
ATOM 610 N N . ASP A 1 82 ? -10.571 3.455 -14.070 1.00 70.81 82 ASP A N 1
ATOM 611 C CA . ASP A 1 82 ? -11.578 3.488 -15.133 1.00 70.81 82 ASP A CA 1
ATOM 612 C C . ASP A 1 82 ? -11.161 2.565 -16.295 1.00 70.81 82 ASP A C 1
ATOM 614 O O . ASP A 1 82 ? -10.208 2.879 -17.018 1.00 70.81 82 ASP A O 1
ATOM 618 N N . PRO A 1 83 ? -11.859 1.433 -16.505 1.00 65.38 83 PRO A N 1
ATOM 619 C CA . PRO A 1 83 ? -11.508 0.463 -17.535 1.00 65.38 83 PRO A CA 1
ATOM 620 C C . PRO A 1 83 ? -11.665 0.992 -18.970 1.00 65.38 83 PRO A C 1
ATOM 622 O O . PRO A 1 83 ? -11.058 0.422 -19.875 1.00 65.38 83 PRO A O 1
ATOM 625 N N . PHE A 1 84 ? -12.414 2.077 -19.206 1.00 60.91 84 PHE A N 1
ATOM 626 C CA . PHE A 1 84 ? -12.607 2.639 -20.554 1.00 60.91 84 PHE A CA 1
ATOM 627 C C . PHE A 1 84 ? -11.452 3.537 -21.028 1.00 60.91 84 PHE A C 1
ATOM 629 O O . PHE A 1 84 ? -11.439 3.986 -22.173 1.00 60.91 84 PHE A O 1
ATOM 636 N N . ALA A 1 85 ? -10.437 3.773 -20.192 1.00 60.34 85 ALA A N 1
ATOM 637 C CA . ALA A 1 85 ? -9.287 4.607 -20.545 1.00 60.34 85 ALA A CA 1
ATOM 638 C C . ALA A 1 85 ? -8.217 3.892 -21.402 1.00 60.34 85 ALA A C 1
ATOM 640 O O . ALA A 1 85 ? -7.238 4.524 -21.805 1.00 60.34 85 ALA A O 1
ATOM 641 N N . SER A 1 86 ? -8.359 2.594 -21.691 1.00 63.81 86 SER A N 1
ATOM 642 C CA . SER A 1 86 ? -7.422 1.863 -22.560 1.00 63.81 86 SER A CA 1
ATOM 643 C C . SER A 1 86 ? -8.042 0.600 -23.167 1.00 63.81 86 SER A C 1
ATOM 645 O O . SER A 1 86 ? -7.772 -0.523 -22.749 1.00 63.81 86 SER A O 1
ATOM 647 N N . GLU A 1 87 ? -8.872 0.767 -24.195 1.00 53.88 87 GLU A N 1
ATOM 648 C CA . GLU A 1 87 ? -9.378 -0.372 -24.964 1.00 53.88 87 GLU A CA 1
ATOM 649 C C . GLU A 1 87 ? -8.284 -0.969 -25.870 1.00 53.88 87 GLU A C 1
ATOM 651 O O . GLU A 1 87 ? -7.896 -0.385 -26.882 1.00 53.88 87 GLU A O 1
ATOM 656 N N . GLN A 1 88 ? -7.830 -2.181 -25.535 1.00 56.50 88 GLN A N 1
ATOM 657 C CA . GLN A 1 88 ? -7.361 -3.160 -26.514 1.00 56.50 88 GLN A CA 1
ATOM 658 C C . GLN A 1 88 ? -7.791 -4.568 -26.071 1.00 56.50 88 GLN A C 1
ATOM 660 O O . GLN A 1 88 ? -7.583 -4.979 -24.933 1.00 56.50 88 GLN A O 1
ATOM 665 N N . THR A 1 89 ? -8.444 -5.287 -26.981 1.00 51.53 89 THR A N 1
ATOM 666 C CA . THR A 1 89 ? -9.031 -6.625 -26.810 1.00 51.53 89 THR A CA 1
ATOM 667 C C . THR A 1 89 ? -8.006 -7.677 -26.384 1.00 51.53 89 THR A C 1
ATOM 669 O O . THR A 1 89 ? -6.997 -7.869 -27.063 1.00 51.53 89 THR A O 1
ATOM 672 N N . TRP A 1 90 ? -8.301 -8.394 -25.297 1.00 58.16 90 TRP A N 1
ATOM 673 C CA . TRP A 1 90 ? -7.519 -9.539 -24.830 1.00 58.16 90 TRP A CA 1
ATOM 674 C C . TRP A 1 90 ? -7.832 -10.804 -25.651 1.00 58.16 90 TRP A C 1
ATOM 676 O O . TRP A 1 90 ? -8.997 -11.035 -25.982 1.00 58.16 90 TRP A O 1
ATOM 686 N N . PRO A 1 91 ? -6.830 -11.651 -25.948 1.00 55.94 91 PRO A N 1
ATOM 687 C CA . PRO A 1 91 ? -7.045 -13.054 -26.306 1.00 55.94 91 PRO A CA 1
ATOM 688 C C . PRO A 1 91 ? -7.776 -13.812 -25.185 1.00 55.94 91 PRO A C 1
ATOM 690 O O . PRO A 1 91 ? -7.813 -13.371 -24.036 1.00 55.94 91 PRO A O 1
ATOM 693 N N . THR A 1 92 ? -8.360 -14.961 -25.510 1.00 68.81 92 THR A N 1
ATOM 694 C CA . THR A 1 92 ? -9.140 -15.796 -24.587 1.00 68.81 92 THR A CA 1
ATOM 695 C C . THR A 1 92 ? -8.323 -16.240 -23.360 1.00 68.81 92 THR A C 1
ATOM 697 O O . THR A 1 92 ? -7.185 -16.684 -23.487 1.00 68.81 92 THR A O 1
ATOM 700 N N . ASN A 1 93 ? -8.904 -16.133 -22.155 1.00 67.38 93 ASN A N 1
ATOM 701 C CA . ASN A 1 93 ? -8.218 -16.350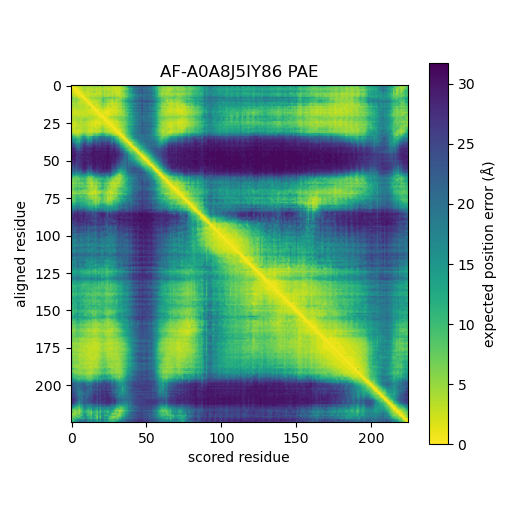 -20.864 1.00 67.38 93 ASN A CA 1
ATOM 702 C C . ASN A 1 93 ? -7.576 -17.748 -20.726 1.00 67.38 93 ASN A C 1
ATOM 704 O O . ASN A 1 93 ? -6.549 -17.910 -20.073 1.00 67.38 93 ASN A O 1
ATOM 708 N N . GLU A 1 94 ? -8.172 -18.756 -21.361 1.00 71.06 94 GLU A N 1
ATOM 709 C CA . GLU A 1 94 ? -7.688 -20.140 -21.328 1.00 71.06 94 GLU A CA 1
ATOM 710 C C . GLU A 1 94 ? -6.412 -20.330 -22.167 1.00 71.06 94 GLU A C 1
ATOM 712 O O . GLU A 1 94 ? -5.482 -20.996 -21.720 1.00 71.06 94 GLU A O 1
ATOM 717 N N . GLU A 1 95 ? -6.302 -19.657 -23.316 1.00 66.25 95 GLU A N 1
ATOM 718 C CA . GLU A 1 95 ? -5.124 -19.737 -24.195 1.00 66.25 95 GLU A CA 1
ATOM 719 C C . GLU A 1 95 ? -3.907 -19.013 -23.595 1.00 66.25 95 GLU A C 1
ATOM 721 O O . GLU A 1 95 ? -2.766 -19.439 -23.776 1.00 66.25 95 GLU A O 1
ATOM 726 N N . ILE A 1 96 ? -4.141 -17.937 -22.834 1.00 72.81 96 ILE A N 1
ATOM 727 C CA . ILE A 1 96 ? -3.084 -17.219 -22.105 1.00 72.81 96 ILE A CA 1
ATOM 728 C C . ILE A 1 96 ? -2.542 -18.098 -20.973 1.00 72.81 96 ILE A C 1
ATOM 730 O O . ILE A 1 96 ? -1.328 -18.245 -20.835 1.00 72.81 96 ILE A O 1
ATOM 734 N N . ALA A 1 97 ? -3.430 -18.718 -20.192 1.00 77.81 97 ALA A N 1
ATOM 735 C CA . ALA A 1 97 ? -3.038 -19.550 -19.060 1.00 77.81 97 ALA A CA 1
ATOM 736 C C . ALA A 1 97 ? -2.227 -20.784 -19.491 1.00 77.81 97 ALA A C 1
ATOM 738 O O . ALA A 1 97 ? -1.244 -21.141 -18.836 1.00 77.81 97 ALA A O 1
ATOM 739 N N . GLU A 1 98 ? -2.610 -21.422 -20.599 1.00 77.69 98 GLU A N 1
ATOM 740 C CA . GLU A 1 98 ? -1.912 -22.598 -21.121 1.00 77.69 98 GLU A CA 1
ATOM 741 C C . GLU A 1 98 ? -0.534 -22.232 -21.698 1.00 77.69 98 GLU A C 1
ATOM 743 O O . GLU A 1 98 ? 0.474 -22.831 -21.310 1.00 77.69 98 GLU A O 1
ATOM 748 N N . ALA A 1 99 ? -0.452 -21.168 -22.508 1.00 73.81 99 ALA A N 1
ATOM 749 C CA . ALA A 1 99 ? 0.815 -20.673 -23.050 1.00 73.81 99 ALA A CA 1
ATOM 750 C C . ALA A 1 99 ? 1.785 -20.205 -21.948 1.00 73.81 99 ALA A C 1
ATOM 752 O O . ALA A 1 99 ? 2.993 -20.456 -22.020 1.00 73.81 99 ALA A O 1
ATOM 753 N N . GLU A 1 100 ? 1.280 -19.557 -20.895 1.00 80.44 100 GLU A N 1
ATOM 754 C CA . GLU A 1 100 ? 2.090 -19.157 -19.743 1.00 80.44 100 GLU A CA 1
ATOM 755 C C . GLU A 1 100 ? 2.585 -20.360 -18.935 1.00 80.44 100 GLU A C 1
ATOM 757 O O . GLU A 1 100 ? 3.743 -20.375 -18.507 1.00 80.44 100 GLU A O 1
ATOM 762 N N . ALA A 1 101 ? 1.748 -21.382 -18.734 1.00 81.62 101 ALA A N 1
ATOM 763 C CA . ALA A 1 101 ? 2.130 -22.590 -18.009 1.00 81.62 101 ALA A CA 1
ATOM 764 C C . ALA A 1 101 ? 3.225 -23.376 -18.745 1.00 81.62 101 ALA A C 1
ATOM 766 O O . ALA A 1 101 ? 4.184 -23.837 -18.115 1.00 81.62 101 ALA A O 1
ATOM 767 N N . GLU A 1 102 ? 3.120 -23.500 -20.067 1.00 81.31 102 GLU A N 1
ATOM 768 C CA . GLU A 1 102 ? 4.136 -24.148 -20.897 1.00 81.31 102 GLU A CA 1
ATOM 769 C C . GLU A 1 102 ? 5.437 -23.347 -20.938 1.00 81.31 102 GLU A C 1
ATOM 771 O O . GLU A 1 102 ? 6.504 -23.896 -20.646 1.00 81.31 102 GLU A O 1
ATOM 776 N N . ALA A 1 103 ? 5.358 -22.036 -21.185 1.00 81.69 103 ALA A N 1
ATOM 777 C CA . ALA A 1 103 ? 6.526 -21.160 -21.167 1.00 81.69 103 ALA A CA 1
ATOM 778 C C . ALA A 1 103 ? 7.222 -21.171 -19.797 1.00 81.69 103 ALA A C 1
ATOM 780 O O . ALA A 1 103 ? 8.451 -21.154 -19.713 1.00 81.69 103 ALA A O 1
ATOM 781 N N . LYS A 1 104 ? 6.455 -21.240 -18.702 1.00 81.12 104 LYS A N 1
ATOM 782 C CA . LYS A 1 104 ? 6.995 -21.319 -17.341 1.00 81.12 104 LYS A CA 1
ATOM 783 C C . LYS A 1 104 ? 7.699 -22.647 -17.079 1.00 81.12 104 LYS A C 1
ATOM 785 O O . LYS A 1 104 ? 8.790 -22.629 -16.512 1.00 81.12 104 LYS A O 1
ATOM 790 N N . LYS A 1 105 ? 7.121 -23.780 -17.495 1.00 81.94 105 LYS A N 1
ATOM 791 C CA . LYS A 1 105 ? 7.763 -25.103 -17.372 1.00 81.94 105 LYS A CA 1
ATOM 792 C C . LYS A 1 105 ? 9.079 -25.149 -18.145 1.00 81.94 105 LYS A C 1
ATOM 794 O O . LYS A 1 105 ? 10.091 -25.560 -17.585 1.00 81.94 105 LYS A O 1
ATOM 799 N N . GLN A 1 106 ? 9.078 -24.672 -19.389 1.00 78.81 106 GLN A N 1
ATOM 800 C CA . GLN A 1 106 ? 10.278 -24.624 -20.229 1.00 78.81 106 GLN A CA 1
ATOM 801 C C . GLN A 1 106 ? 11.368 -23.751 -19.593 1.00 78.81 106 GLN A C 1
ATOM 803 O O . GLN A 1 106 ? 12.485 -24.221 -19.386 1.00 78.81 106 GLN A O 1
ATOM 808 N N . ARG A 1 107 ? 11.014 -22.536 -19.149 1.00 80.31 107 ARG A N 1
ATOM 809 C CA . ARG A 1 107 ? 11.946 -21.640 -18.446 1.00 80.31 107 ARG A CA 1
ATOM 810 C C . ARG A 1 107 ? 12.524 -22.262 -17.180 1.00 80.31 107 ARG A C 1
ATOM 812 O O . ARG A 1 107 ? 13.701 -22.067 -16.904 1.00 80.31 107 ARG A O 1
ATOM 819 N N . GLN A 1 108 ? 11.734 -22.987 -16.388 1.00 78.69 108 GLN A N 1
ATOM 820 C CA . GLN A 1 108 ? 12.224 -23.613 -15.154 1.00 78.69 108 GLN A CA 1
ATOM 821 C C . GLN A 1 108 ? 13.255 -24.711 -15.426 1.00 78.69 108 GLN A C 1
ATOM 823 O O . GLN A 1 108 ? 14.271 -24.767 -14.735 1.00 78.69 108 GLN A O 1
ATOM 828 N N . VAL A 1 109 ? 13.011 -25.551 -16.434 1.00 83.94 109 VAL A N 1
ATOM 829 C CA . VAL A 1 109 ? 13.947 -26.608 -16.844 1.00 83.94 109 VAL A CA 1
ATOM 830 C C . VAL A 1 109 ? 15.256 -25.996 -17.348 1.00 83.94 109 VAL A C 1
ATOM 832 O O . VAL A 1 109 ? 16.331 -26.412 -16.927 1.00 83.94 109 VAL A O 1
ATOM 835 N N . GLU A 1 110 ? 15.166 -24.957 -18.174 1.00 78.69 110 GLU A N 1
ATOM 836 C CA . GLU A 1 110 ? 16.320 -24.257 -18.744 1.00 78.69 110 GLU A CA 1
ATOM 837 C C . GLU A 1 110 ? 17.125 -23.484 -17.684 1.00 78.69 110 GLU A C 1
ATOM 839 O O . GLU A 1 110 ? 18.349 -23.571 -17.631 1.00 78.69 110 GLU A O 1
ATOM 844 N N . THR A 1 111 ? 16.448 -22.805 -16.751 1.00 77.25 111 THR A N 1
ATOM 845 C CA . THR A 1 111 ? 17.108 -22.084 -15.646 1.00 77.25 111 THR A CA 1
ATOM 846 C C . THR A 1 111 ? 17.828 -23.044 -14.696 1.00 77.25 111 THR A C 1
ATOM 848 O O . THR A 1 111 ? 18.881 -22.707 -14.154 1.00 77.25 111 THR A O 1
ATOM 851 N N . ALA A 1 112 ? 17.268 -24.239 -14.473 1.00 80.00 112 ALA A N 1
ATOM 852 C CA . ALA A 1 112 ? 17.898 -25.269 -13.655 1.00 80.00 112 ALA A CA 1
ATOM 853 C C . ALA A 1 112 ? 19.130 -25.875 -14.343 1.00 80.00 112 ALA A C 1
ATOM 855 O O . ALA A 1 112 ? 20.133 -26.108 -13.668 1.00 80.00 112 ALA A O 1
ATOM 856 N N . ALA A 1 113 ? 19.065 -26.089 -15.661 1.00 81.69 113 ALA A N 1
ATOM 857 C CA . ALA A 1 113 ? 20.180 -26.593 -16.458 1.00 81.69 113 ALA A CA 1
ATOM 858 C C . ALA A 1 113 ? 21.343 -25.588 -16.525 1.00 81.69 113 ALA A C 1
ATOM 860 O O . ALA A 1 113 ? 22.488 -25.963 -16.296 1.00 81.69 113 ALA A O 1
ATOM 861 N N . ASN A 1 114 ? 21.043 -24.301 -16.721 1.00 76.56 114 ASN A N 1
ATOM 862 C CA . ASN A 1 114 ? 22.054 -23.260 -16.949 1.00 76.56 114 ASN A CA 1
ATOM 863 C C . ASN A 1 114 ? 22.421 -22.497 -15.666 1.00 76.56 114 ASN A C 1
ATOM 865 O O . ASN A 1 114 ? 22.908 -21.370 -15.711 1.00 76.56 114 ASN A O 1
ATOM 869 N N . LYS A 1 115 ? 22.149 -23.064 -14.484 1.00 77.75 115 LYS A N 1
ATOM 870 C CA . LYS A 1 115 ? 22.315 -22.363 -13.201 1.00 77.75 115 LYS A CA 1
ATOM 871 C C . LYS A 1 115 ? 23.753 -21.889 -12.964 1.00 77.75 115 LYS A C 1
ATOM 873 O O . LYS A 1 115 ? 23.950 -20.795 -12.451 1.00 77.75 115 LYS A O 1
ATOM 878 N N . GLU A 1 116 ? 24.740 -22.710 -13.310 1.00 78.75 116 GLU A N 1
ATOM 879 C CA . GLU A 1 116 ? 26.165 -22.400 -13.130 1.00 78.75 116 GLU A CA 1
ATOM 880 C C . GLU A 1 116 ? 26.645 -21.283 -14.068 1.00 78.75 116 GLU A C 1
ATOM 882 O O . GLU A 1 116 ? 27.327 -20.350 -13.639 1.00 78.75 116 GLU A O 1
ATOM 887 N N . GLU A 1 117 ? 26.184 -21.310 -15.316 1.00 76.31 117 GLU A N 1
ATOM 888 C CA . GLU A 1 117 ? 26.443 -20.270 -16.314 1.00 76.31 117 GLU A CA 1
ATOM 889 C C . GLU A 1 117 ? 25.760 -18.948 -15.939 1.00 76.31 117 GLU A C 1
ATOM 891 O O . GLU A 1 117 ? 26.423 -17.915 -15.901 1.00 76.31 117 GLU A O 1
ATOM 896 N N . ASN A 1 118 ? 24.489 -18.985 -15.521 1.00 77.50 118 ASN A N 1
ATOM 897 C CA . ASN A 1 118 ? 23.744 -17.811 -15.044 1.00 77.50 118 ASN A CA 1
ATOM 898 C C . ASN A 1 118 ? 24.372 -17.165 -13.793 1.00 77.50 118 ASN A C 1
ATOM 900 O O . ASN A 1 118 ? 24.223 -15.964 -13.576 1.00 77.50 118 ASN A O 1
ATOM 904 N N . MET A 1 119 ? 25.052 -17.945 -12.940 1.00 78.38 119 MET A N 1
ATOM 905 C CA . MET A 1 119 ? 25.801 -17.402 -11.795 1.00 78.38 119 MET A CA 1
ATOM 906 C C . MET A 1 119 ? 27.088 -16.695 -12.226 1.00 78.38 119 MET A C 1
ATOM 908 O O . MET A 1 119 ? 27.514 -15.753 -11.560 1.00 78.38 119 MET A O 1
ATOM 912 N N . THR A 1 120 ? 27.706 -17.155 -13.311 1.00 87.25 120 THR A N 1
ATOM 913 C CA . THR A 1 120 ? 28.969 -16.605 -13.814 1.00 87.25 120 THR A CA 1
ATOM 914 C C . THR A 1 120 ? 28.722 -15.377 -14.695 1.00 87.25 120 THR A C 1
ATOM 916 O O . THR A 1 120 ? 29.462 -14.399 -14.603 1.00 87.25 120 THR A O 1
ATOM 919 N N . PHE A 1 121 ? 27.643 -15.388 -15.480 1.00 84.62 121 PHE A N 1
ATOM 920 C CA . PHE A 1 121 ? 27.268 -14.340 -16.424 1.00 84.62 121 PHE A CA 1
ATOM 921 C C . PHE A 1 121 ? 25.801 -13.952 -16.214 1.00 84.62 121 PHE A C 1
ATOM 923 O O . PHE A 1 121 ? 24.885 -14.511 -16.807 1.00 84.62 121 PHE A O 1
ATOM 930 N N . THR A 1 122 ? 25.566 -12.998 -15.314 1.00 87.56 122 THR A N 1
ATOM 931 C CA . THR A 1 122 ? 24.215 -12.693 -14.811 1.00 87.56 122 THR A CA 1
ATOM 932 C C . THR A 1 122 ? 23.316 -11.933 -15.789 1.00 87.56 122 THR A C 1
ATOM 934 O O . THR A 1 122 ? 22.096 -11.954 -15.635 1.00 87.56 122 THR A O 1
ATOM 937 N N . ASP A 1 123 ? 23.895 -11.214 -16.751 1.00 86.69 123 ASP A N 1
ATOM 938 C CA . ASP A 1 123 ? 23.190 -10.337 -17.695 1.00 86.69 123 ASP A CA 1
ATOM 939 C C . ASP A 1 123 ? 23.550 -10.595 -19.167 1.00 86.69 123 ASP A C 1
ATOM 941 O O . ASP A 1 123 ? 23.034 -9.914 -20.059 1.00 86.69 123 ASP A O 1
ATOM 945 N N . GLU A 1 124 ? 24.388 -11.597 -19.441 1.00 88.06 124 GLU A N 1
ATOM 946 C CA . GLU A 1 124 ? 24.705 -12.006 -20.805 1.00 88.06 124 GLU A CA 1
ATOM 947 C C . GLU A 1 124 ? 23.552 -12.832 -21.374 1.00 88.06 124 GLU A C 1
ATOM 949 O O . GLU A 1 124 ? 23.139 -13.850 -20.825 1.00 88.06 124 GLU A O 1
ATOM 954 N N . VAL A 1 125 ? 22.989 -12.356 -22.482 1.00 85.62 125 VAL A N 1
ATOM 955 C CA . VAL A 1 125 ? 21.925 -13.055 -23.199 1.00 85.62 125 VAL A CA 1
ATOM 956 C C . VAL A 1 125 ? 22.271 -13.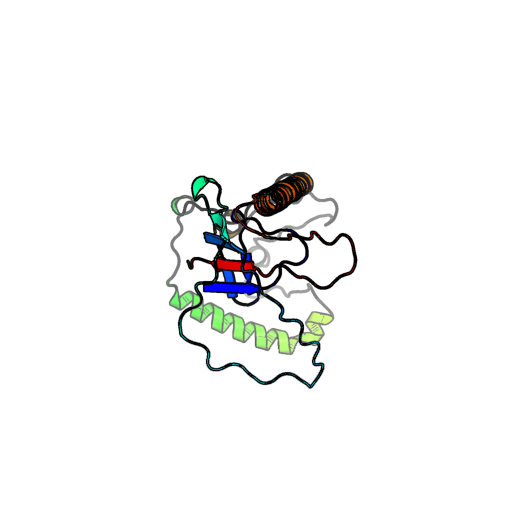055 -24.674 1.00 85.62 125 VAL A C 1
ATOM 958 O O . VAL A 1 125 ? 22.342 -11.986 -25.293 1.00 85.62 125 VAL A O 1
ATOM 961 N N . ASP A 1 126 ? 22.407 -14.250 -25.239 1.00 86.06 126 ASP A N 1
ATOM 962 C CA . ASP A 1 126 ? 22.717 -14.427 -26.651 1.00 86.06 126 ASP A CA 1
ATOM 963 C C . ASP A 1 126 ? 21.654 -13.805 -27.563 1.00 86.06 126 ASP A C 1
ATOM 965 O O . ASP A 1 126 ? 20.442 -13.808 -27.301 1.00 86.06 126 ASP A O 1
ATOM 969 N N . ALA A 1 127 ? 22.122 -13.232 -28.672 1.00 87.25 127 ALA A N 1
ATOM 970 C CA . ALA A 1 127 ? 21.240 -12.710 -29.701 1.00 87.25 127 ALA A CA 1
ATOM 971 C C . ALA A 1 127 ? 20.622 -13.884 -30.488 1.00 87.25 127 ALA A C 1
ATOM 973 O O . ALA A 1 127 ? 21.359 -14.703 -31.036 1.00 87.25 127 ALA A O 1
ATOM 974 N N . PRO A 1 128 ? 19.284 -13.971 -30.592 1.00 89.56 128 PRO A N 1
ATOM 975 C CA . PRO A 1 128 ? 18.625 -15.035 -31.329 1.00 89.56 128 PRO A CA 1
ATOM 976 C C . PRO A 1 128 ? 18.934 -14.914 -32.821 1.00 89.56 128 PRO A C 1
ATOM 978 O O . PRO A 1 128 ? 18.909 -13.821 -33.384 1.00 89.56 128 PRO A O 1
ATOM 981 N N . VAL A 1 129 ? 19.164 -16.055 -33.467 1.00 91.12 129 VAL A N 1
ATOM 982 C CA . VAL A 1 129 ? 19.508 -16.123 -34.897 1.00 91.12 129 VAL A CA 1
ATOM 983 C C . VAL A 1 129 ? 18.308 -15.774 -35.789 1.00 91.12 129 VAL A C 1
ATOM 985 O O . VAL A 1 129 ? 18.473 -15.169 -36.843 1.00 91.12 129 VAL A O 1
ATOM 988 N N . ASP A 1 130 ? 17.095 -16.112 -35.345 1.00 92.62 130 ASP A N 1
ATOM 989 C CA . ASP A 1 130 ? 15.848 -15.948 -36.108 1.00 92.62 130 ASP A CA 1
ATOM 990 C C . ASP A 1 130 ? 15.383 -14.482 -36.227 1.00 92.62 130 ASP A C 1
ATOM 992 O O . ASP A 1 130 ? 14.758 -14.084 -37.207 1.00 92.62 130 ASP A O 1
ATOM 996 N N . ARG A 1 131 ? 15.698 -13.634 -35.238 1.00 90.44 131 ARG A N 1
ATOM 997 C CA . ARG A 1 131 ? 15.201 -12.249 -35.185 1.00 90.44 131 ARG A CA 1
ATOM 998 C C . ARG A 1 131 ? 16.338 -11.250 -35.026 1.00 90.44 131 ARG A C 1
ATOM 1000 O O . ARG A 1 131 ? 17.169 -11.416 -34.136 1.00 90.44 131 ARG A O 1
ATOM 1007 N N . PRO A 1 132 ? 16.338 -10.136 -35.780 1.00 92.94 132 PRO A N 1
ATOM 1008 C CA . PRO A 1 132 ? 17.361 -9.114 -35.620 1.00 92.94 132 PRO A CA 1
ATOM 1009 C C . PRO A 1 132 ? 17.314 -8.511 -34.211 1.00 92.94 132 PRO A C 1
ATOM 1011 O O . PRO A 1 132 ? 16.241 -8.224 -33.669 1.00 92.94 132 PRO A O 1
ATOM 1014 N N . ALA A 1 133 ? 18.491 -8.235 -33.643 1.00 89.81 133 ALA A N 1
ATOM 1015 C CA . ALA A 1 133 ? 18.636 -7.742 -32.271 1.00 89.81 133 ALA A CA 1
ATOM 1016 C C . ALA A 1 133 ? 17.815 -6.468 -31.989 1.00 89.81 133 ALA A C 1
ATOM 1018 O O . ALA A 1 133 ? 17.267 -6.320 -30.900 1.00 89.81 133 ALA A O 1
ATOM 1019 N N . ARG A 1 134 ? 17.649 -5.584 -32.987 1.00 90.50 134 ARG A N 1
ATOM 1020 C CA . ARG A 1 134 ? 16.819 -4.369 -32.875 1.00 90.50 134 ARG A CA 1
ATOM 1021 C C . ARG A 1 134 ? 15.358 -4.680 -32.540 1.00 90.50 134 ARG A C 1
ATOM 1023 O O . ARG A 1 134 ? 14.747 -3.936 -31.785 1.00 90.50 134 ARG A O 1
ATOM 1030 N N . VAL A 1 135 ? 14.802 -5.749 -33.112 1.00 92.81 135 VAL A N 1
ATOM 1031 C CA . VAL A 1 135 ? 13.400 -6.138 -32.898 1.00 92.81 135 VAL A CA 1
ATOM 1032 C C . VAL A 1 135 ? 13.244 -6.824 -31.545 1.00 92.81 135 VAL A C 1
ATOM 1034 O O . VAL A 1 135 ? 12.339 -6.481 -30.791 1.00 92.81 135 VAL A O 1
ATOM 1037 N N . ARG A 1 136 ? 14.158 -7.736 -31.189 1.00 89.56 136 ARG A N 1
ATOM 1038 C CA . ARG A 1 136 ? 14.148 -8.393 -29.870 1.00 89.56 136 ARG A CA 1
ATOM 1039 C C . ARG A 1 136 ? 14.274 -7.385 -28.730 1.00 89.56 136 ARG A C 1
ATOM 1041 O O . ARG A 1 136 ? 13.534 -7.449 -27.755 1.00 89.56 136 ARG A O 1
ATOM 1048 N N . SER A 1 137 ? 15.210 -6.451 -28.866 1.00 90.25 137 SER A N 1
ATOM 1049 C CA . SER A 1 137 ? 15.545 -5.475 -27.834 1.00 90.25 137 SER A CA 1
ATOM 1050 C C . SER A 1 137 ? 14.835 -4.129 -28.042 1.00 90.25 137 SER A C 1
ATOM 1052 O O . SER A 1 137 ? 15.302 -3.114 -27.540 1.00 90.25 137 SER A O 1
ATOM 1054 N N . ALA A 1 138 ? 13.693 -4.105 -28.744 1.00 91.50 138 ALA A N 1
ATOM 1055 C CA . ALA A 1 138 ? 12.986 -2.872 -29.113 1.00 91.50 138 ALA A CA 1
ATOM 1056 C C . ALA A 1 138 ? 12.526 -2.020 -27.913 1.00 91.50 138 ALA A C 1
ATOM 1058 O O . ALA A 1 138 ? 12.437 -0.801 -28.027 1.00 91.50 138 ALA A O 1
ATOM 1059 N N . ARG A 1 139 ? 12.241 -2.649 -26.762 1.00 89.12 139 ARG A N 1
ATOM 1060 C CA . ARG A 1 139 ? 11.856 -1.957 -25.514 1.00 89.12 139 ARG A CA 1
ATOM 1061 C C . ARG A 1 139 ? 13.050 -1.480 -24.680 1.00 89.12 139 ARG A C 1
ATOM 1063 O O . ARG A 1 139 ? 12.861 -0.748 -23.715 1.00 89.12 139 ARG A O 1
ATOM 1070 N N . TYR A 1 140 ? 14.263 -1.914 -25.013 1.00 90.88 140 TYR A N 1
ATOM 1071 C CA . TYR A 1 140 ? 15.461 -1.589 -24.247 1.00 90.88 140 TYR A CA 1
ATOM 1072 C C . TYR A 1 140 ? 16.070 -0.275 -24.736 1.00 90.88 140 TYR A C 1
ATOM 1074 O O . TYR A 1 140 ? 16.014 0.058 -25.920 1.00 90.88 140 TYR A O 1
ATOM 1082 N N . ARG A 1 141 ? 16.696 0.466 -23.816 1.00 89.88 141 ARG A N 1
ATOM 1083 C CA . ARG A 1 141 ? 17.367 1.738 -24.105 1.00 89.88 141 ARG A CA 1
ATOM 1084 C C . ARG A 1 141 ? 18.829 1.677 -23.681 1.00 89.88 141 ARG A C 1
ATOM 1086 O O . ARG A 1 141 ? 19.129 1.313 -22.549 1.00 89.88 141 ARG A O 1
ATOM 1093 N N . GLY A 1 142 ? 19.732 2.104 -24.561 1.00 91.50 142 GLY A N 1
ATOM 1094 C CA . GLY A 1 142 ? 21.132 2.326 -24.201 1.00 91.50 142 GLY A CA 1
ATOM 1095 C C . GLY A 1 142 ? 21.278 3.566 -23.317 1.00 91.50 142 GLY A C 1
ATOM 1096 O O . GLY A 1 142 ? 20.772 4.636 -23.657 1.00 91.50 142 GLY A O 1
ATOM 1097 N N . MET A 1 143 ? 21.967 3.437 -22.183 1.00 91.31 143 MET A N 1
ATOM 1098 C CA . MET A 1 143 ? 22.278 4.556 -21.290 1.00 91.31 143 MET A CA 1
ATOM 1099 C C . MET A 1 143 ? 23.788 4.731 -21.158 1.00 91.31 143 MET A C 1
ATOM 1101 O O . MET A 1 143 ? 24.523 3.758 -21.040 1.00 91.31 143 MET A O 1
ATOM 1105 N N . LYS A 1 144 ? 24.253 5.988 -21.151 1.00 92.69 144 LYS A N 1
ATOM 1106 C CA . LYS A 1 144 ? 25.683 6.317 -21.014 1.00 92.69 144 LYS A CA 1
ATOM 1107 C C . LYS A 1 144 ? 26.226 6.030 -19.607 1.00 92.69 144 LYS A C 1
ATOM 1109 O O . LYS A 1 144 ? 27.407 5.755 -19.452 1.00 92.69 144 LYS A O 1
ATOM 1114 N N . SER A 1 145 ? 25.380 6.142 -18.583 1.00 94.12 145 SER A N 1
ATOM 1115 C CA . SER A 1 145 ? 25.719 5.881 -17.181 1.00 94.12 145 SER A CA 1
ATOM 1116 C C . SER A 1 145 ? 24.441 5.651 -16.387 1.00 94.12 145 SER A C 1
ATOM 1118 O O . SER A 1 145 ? 23.581 6.530 -16.359 1.00 94.12 145 SER A O 1
ATOM 1120 N N . LEU A 1 146 ? 24.350 4.521 -15.685 1.00 89.94 146 LEU A N 1
ATOM 1121 C CA . LEU A 1 146 ? 23.192 4.175 -14.851 1.00 89.94 146 LEU A CA 1
ATOM 1122 C C . LEU A 1 146 ? 22.947 5.168 -13.702 1.00 89.94 146 LEU A C 1
ATOM 1124 O O . LEU A 1 146 ? 21.838 5.247 -13.192 1.00 89.94 146 LEU A O 1
ATOM 1128 N N . ARG A 1 147 ? 23.972 5.924 -13.282 1.00 93.12 147 ARG A N 1
ATOM 1129 C CA . ARG A 1 147 ? 23.880 6.845 -12.135 1.00 93.12 147 ARG A CA 1
ATOM 1130 C C . ARG A 1 147 ? 23.411 8.244 -12.503 1.00 93.12 147 ARG A C 1
ATOM 1132 O O . ARG A 1 147 ? 22.863 8.939 -11.659 1.00 93.12 147 ARG A O 1
ATOM 1139 N N . THR A 1 148 ? 23.711 8.690 -13.719 1.00 94.62 148 THR A N 1
ATOM 1140 C CA . THR A 1 148 ? 23.600 10.111 -14.080 1.00 94.62 148 THR A CA 1
ATOM 1141 C C . THR A 1 148 ? 22.650 10.372 -15.234 1.00 94.62 148 THR A C 1
ATOM 1143 O O . THR A 1 148 ? 22.201 11.503 -15.393 1.00 94.62 148 THR A O 1
ATOM 1146 N N . SER A 1 149 ? 22.334 9.370 -16.058 1.00 93.69 149 SER A N 1
ATOM 1147 C CA . SER A 1 149 ? 21.379 9.574 -17.144 1.00 93.69 149 SER A CA 1
ATOM 1148 C C . SER A 1 149 ? 19.958 9.719 -16.608 1.00 93.69 149 SER A C 1
ATOM 1150 O O . SER A 1 149 ? 19.544 8.940 -15.753 1.00 93.69 149 SER A O 1
ATOM 1152 N N . ALA A 1 150 ? 19.198 10.664 -17.162 1.00 90.88 150 ALA A N 1
ATOM 1153 C CA . ALA A 1 150 ? 17.793 10.844 -16.820 1.00 90.88 150 ALA A CA 1
ATOM 1154 C C . ALA A 1 150 ? 16.975 9.598 -17.200 1.00 90.88 150 ALA A C 1
ATOM 1156 O O . ALA A 1 150 ? 16.949 9.180 -18.365 1.00 90.88 150 ALA A O 1
ATOM 1157 N N . TRP A 1 151 ? 16.307 9.016 -16.212 1.00 88.56 151 TRP A N 1
ATOM 1158 C CA . TRP A 1 151 ? 15.333 7.943 -16.371 1.00 88.56 151 TRP A CA 1
ATOM 1159 C C . TRP A 1 151 ? 13.965 8.478 -15.958 1.00 88.56 151 TRP A C 1
ATOM 1161 O O . TRP A 1 151 ? 13.843 9.074 -14.889 1.00 88.56 151 TRP A O 1
ATOM 1171 N N . ASP A 1 152 ? 12.957 8.309 -16.810 1.00 87.56 152 ASP A N 1
ATOM 1172 C CA . ASP A 1 152 ? 11.600 8.752 -16.498 1.00 87.56 152 ASP A CA 1
ATOM 1173 C C . ASP A 1 152 ? 10.871 7.677 -15.683 1.00 87.56 152 ASP A C 1
ATOM 1175 O O . ASP A 1 152 ? 10.819 6.510 -16.069 1.00 87.56 152 ASP A O 1
ATOM 1179 N N . LEU A 1 153 ? 10.301 8.079 -14.548 1.00 86.75 153 LEU A N 1
ATOM 1180 C CA . LEU A 1 153 ? 9.572 7.201 -13.634 1.00 86.75 153 LEU A CA 1
ATOM 1181 C C . LEU A 1 153 ? 8.211 6.774 -14.192 1.00 86.75 153 LEU A C 1
ATOM 1183 O O . LEU A 1 153 ? 7.705 5.724 -13.807 1.00 86.75 153 LEU A O 1
ATOM 1187 N N . LYS A 1 154 ? 7.605 7.589 -15.065 1.00 85.62 154 LYS A N 1
ATOM 1188 C CA . LYS A 1 154 ? 6.253 7.353 -15.595 1.00 85.62 154 LYS A CA 1
ATOM 1189 C C . LYS A 1 154 ? 6.249 6.779 -17.012 1.00 85.62 154 LYS A C 1
ATOM 1191 O O . LYS A 1 154 ? 5.193 6.664 -17.632 1.00 85.62 154 LYS A O 1
ATOM 1196 N N . GLN A 1 155 ? 7.411 6.381 -17.523 1.00 86.25 155 GLN A N 1
ATOM 1197 C CA . GLN A 1 155 ? 7.534 5.799 -18.851 1.00 86.25 155 GLN A CA 1
ATOM 1198 C C . GLN A 1 155 ? 7.189 4.303 -18.841 1.00 86.25 155 GLN A C 1
ATOM 1200 O O . GLN A 1 155 ? 7.754 3.525 -18.074 1.00 86.25 155 GLN A O 1
ATOM 1205 N N . SER A 1 156 ? 6.300 3.885 -19.752 1.00 83.19 156 SER A N 1
ATOM 1206 C CA . SER A 1 156 ? 5.940 2.474 -19.999 1.00 83.19 156 SER A CA 1
ATOM 1207 C C . SER A 1 156 ? 5.526 1.683 -18.747 1.00 83.19 156 SER A C 1
ATOM 1209 O O . SER A 1 156 ? 5.903 0.523 -18.586 1.00 83.19 156 SER A O 1
ATOM 1211 N N . LEU A 1 157 ? 4.762 2.313 -17.851 1.00 86.12 157 LEU A N 1
ATOM 1212 C CA . LEU A 1 157 ? 4.216 1.639 -16.676 1.00 86.12 157 LEU A CA 1
ATOM 1213 C C . LEU A 1 157 ? 3.129 0.628 -17.091 1.00 86.12 157 LEU A C 1
ATOM 1215 O O . LEU A 1 157 ? 2.307 0.950 -17.953 1.00 86.12 157 LEU A O 1
ATOM 1219 N N . PRO A 1 158 ? 3.098 -0.577 -16.492 1.00 87.62 158 PRO A N 1
ATOM 1220 C CA . PRO A 1 158 ? 1.979 -1.501 -16.647 1.00 87.62 158 PRO A CA 1
ATOM 1221 C C . PRO A 1 158 ? 0.659 -0.871 -16.199 1.00 87.62 158 PRO A C 1
ATOM 1223 O O . PRO A 1 158 ? 0.645 0.009 -15.337 1.00 87.62 158 PRO A O 1
ATOM 1226 N N . LEU A 1 159 ? -0.457 -1.374 -16.724 1.00 81.94 159 LEU A N 1
ATOM 1227 C CA . LEU A 1 159 ? -1.791 -0.888 -16.366 1.00 81.94 159 LEU A CA 1
ATOM 1228 C C . LEU A 1 159 ? -2.061 -0.984 -14.857 1.00 81.94 159 LEU A C 1
ATOM 1230 O O . LEU A 1 159 ? -2.605 -0.060 -14.258 1.00 81.94 159 LEU A O 1
ATOM 1234 N N . ASP A 1 160 ? -1.600 -2.062 -14.223 1.00 84.44 160 ASP A N 1
ATOM 1235 C CA . ASP A 1 160 ? -1.806 -2.310 -12.792 1.00 84.44 160 ASP A CA 1
ATOM 1236 C C . ASP A 1 160 ? -1.156 -1.254 -11.895 1.00 84.44 160 ASP A C 1
ATOM 1238 O O . ASP A 1 160 ? -1.597 -1.037 -10.768 1.00 84.44 160 ASP A O 1
ATOM 1242 N N . TYR A 1 161 ? -0.155 -0.531 -12.403 1.00 85.81 161 TYR A N 1
ATOM 1243 C CA . TYR A 1 161 ? 0.462 0.570 -11.669 1.00 85.81 161 TYR A CA 1
ATOM 1244 C C . TYR A 1 161 ? -0.519 1.721 -11.410 1.00 85.81 161 TYR A C 1
ATOM 1246 O O . TYR A 1 161 ? -0.347 2.457 -10.441 1.00 85.81 161 TYR A O 1
ATOM 1254 N N . ALA A 1 162 ? -1.569 1.858 -12.227 1.00 84.69 162 ALA A N 1
ATOM 1255 C CA . ALA A 1 162 ? -2.634 2.835 -12.011 1.00 84.69 162 ALA A CA 1
ATOM 1256 C C . ALA A 1 162 ? -3.534 2.494 -10.809 1.00 84.69 162 ALA A C 1
ATOM 1258 O O . ALA A 1 162 ? -4.208 3.376 -10.286 1.00 84.69 162 ALA A O 1
ATOM 1259 N N . ARG A 1 163 ? -3.525 1.236 -10.344 1.00 85.88 163 ARG A N 1
ATOM 1260 C CA . ARG A 1 163 ? -4.287 0.782 -9.166 1.00 85.88 163 ARG A CA 1
ATOM 1261 C C . ARG A 1 163 ? -3.578 1.085 -7.846 1.00 85.88 163 ARG A C 1
ATOM 1263 O O . ARG A 1 163 ? -4.165 0.936 -6.775 1.00 85.88 163 ARG A O 1
ATOM 1270 N N . LEU A 1 164 ? -2.304 1.469 -7.906 1.00 88.75 164 LEU A N 1
ATOM 1271 C CA . LEU A 1 164 ? -1.497 1.779 -6.734 1.00 88.75 164 LEU A CA 1
ATOM 1272 C C . LEU A 1 164 ? -1.775 3.201 -6.234 1.00 88.75 164 LEU A C 1
ATOM 1274 O O . LEU A 1 164 ? -1.972 4.131 -7.014 1.00 88.75 164 LEU A O 1
ATOM 1278 N N . PHE A 1 165 ? -1.704 3.396 -4.917 1.00 89.00 165 PHE A N 1
ATOM 1279 C CA . PHE A 1 165 ? -1.766 4.730 -4.324 1.00 89.00 165 PHE A CA 1
ATOM 1280 C C . PHE A 1 165 ? -0.425 5.455 -4.475 1.00 89.00 165 PHE A C 1
ATOM 1282 O O . PHE A 1 165 ? 0.596 5.012 -3.945 1.00 89.00 165 PHE A O 1
ATOM 1289 N N . GLN A 1 166 ? -0.428 6.604 -5.154 1.00 86.50 166 GLN A N 1
ATOM 1290 C CA . GLN A 1 166 ? 0.734 7.487 -5.196 1.00 86.50 166 GLN A CA 1
ATOM 1291 C C . GLN A 1 166 ? 0.760 8.380 -3.948 1.00 86.50 166 GLN A C 1
ATOM 1293 O O . GLN A 1 166 ? -0.179 9.130 -3.688 1.00 86.50 166 GLN A O 1
ATOM 1298 N N . VAL A 1 167 ? 1.857 8.324 -3.191 1.00 91.62 167 VAL A N 1
ATOM 1299 C CA . VAL A 1 167 ? 2.110 9.210 -2.047 1.00 91.62 167 VAL A CA 1
ATOM 1300 C C . VAL A 1 167 ? 3.187 10.214 -2.443 1.00 91.62 167 VAL A C 1
ATOM 1302 O O . VAL A 1 167 ? 4.287 9.812 -2.811 1.00 91.62 167 VAL A O 1
ATOM 1305 N N . GLU A 1 168 ? 2.875 11.509 -2.385 1.00 89.31 168 GLU A N 1
ATOM 1306 C CA . GLU A 1 168 ? 3.825 12.573 -2.742 1.00 89.31 168 GLU A CA 1
ATOM 1307 C C . GLU A 1 168 ? 4.938 12.714 -1.696 1.00 89.31 168 GLU A C 1
ATOM 1309 O O . GLU A 1 168 ? 6.117 12.602 -2.019 1.00 89.31 168 GLU A O 1
ATOM 1314 N N . ASP A 1 169 ? 4.558 12.902 -0.429 1.00 93.88 169 ASP A N 1
ATOM 1315 C CA . ASP A 1 169 ? 5.482 12.998 0.701 1.00 93.88 169 ASP A CA 1
ATOM 1316 C C . ASP A 1 169 ? 5.150 11.932 1.748 1.00 93.88 169 ASP A C 1
ATOM 1318 O O . ASP A 1 169 ? 4.249 12.071 2.585 1.00 93.88 169 ASP A O 1
ATOM 1322 N N . PHE A 1 170 ? 5.917 10.845 1.709 1.00 94.19 170 PHE A N 1
ATOM 1323 C CA . PHE A 1 170 ? 5.760 9.746 2.651 1.00 94.19 170 PHE A CA 1
ATOM 1324 C C . PHE A 1 170 ? 6.036 10.172 4.099 1.00 94.19 170 PHE A C 1
ATOM 1326 O O . PHE A 1 170 ? 5.332 9.735 5.010 1.00 94.19 170 PHE A O 1
ATOM 1333 N N . ALA A 1 171 ? 7.021 11.045 4.330 1.00 95.75 171 ALA A N 1
ATOM 1334 C CA . ALA A 1 171 ? 7.401 11.456 5.677 1.00 95.75 171 ALA A CA 1
ATOM 1335 C C . ALA A 1 171 ? 6.294 12.295 6.330 1.00 95.75 171 ALA A C 1
ATOM 1337 O O . ALA A 1 171 ? 5.945 12.079 7.498 1.00 95.75 171 ALA A O 1
ATOM 1338 N N . MET A 1 172 ? 5.687 13.213 5.571 1.00 95.56 172 MET A N 1
ATOM 1339 C CA . MET A 1 172 ? 4.540 13.989 6.039 1.00 95.56 172 MET A CA 1
ATOM 1340 C C . MET A 1 172 ? 3.342 13.084 6.354 1.00 95.56 172 MET A C 1
ATOM 1342 O O . MET A 1 172 ? 2.769 13.191 7.445 1.00 95.56 172 MET A O 1
ATOM 1346 N N . VAL A 1 173 ? 2.977 12.189 5.431 1.00 94.62 173 VAL A N 1
ATOM 1347 C CA . VAL A 1 173 ? 1.822 11.290 5.588 1.00 94.62 173 VAL A CA 1
ATOM 1348 C C . VAL A 1 173 ? 2.016 10.349 6.775 1.00 94.62 173 VAL A C 1
ATOM 1350 O O . VAL A 1 173 ? 1.114 10.206 7.603 1.00 94.62 173 VAL A O 1
ATOM 1353 N N . GLN A 1 174 ? 3.213 9.780 6.938 1.00 93.69 174 GLN A N 1
ATOM 1354 C CA . GLN A 1 174 ? 3.551 8.938 8.084 1.00 93.69 174 GLN A CA 1
ATOM 1355 C C . GLN A 1 174 ? 3.411 9.707 9.404 1.00 93.69 174 GLN A C 1
ATOM 1357 O O . GLN A 1 174 ? 2.808 9.207 10.359 1.00 93.69 174 GLN A O 1
ATOM 1362 N N . ARG A 1 175 ? 3.932 10.939 9.469 1.00 94.06 175 ARG A N 1
ATOM 1363 C CA . ARG A 1 175 ? 3.829 11.783 10.666 1.00 94.06 175 ARG A CA 1
ATOM 1364 C C . ARG A 1 175 ? 2.371 12.082 11.019 1.00 94.06 175 ARG A C 1
ATOM 1366 O O . ARG A 1 175 ? 2.010 11.990 12.193 1.00 94.06 175 ARG A O 1
ATOM 1373 N N . LEU A 1 176 ? 1.540 12.405 10.027 1.00 92.88 176 LEU A N 1
ATOM 1374 C CA . LEU A 1 176 ? 0.112 12.671 10.216 1.00 92.88 176 LEU A CA 1
ATOM 1375 C C . LEU A 1 176 ? -0.638 11.425 10.708 1.00 92.88 176 LEU A C 1
ATOM 1377 O O . LEU A 1 176 ? -1.404 11.510 11.668 1.00 92.88 176 LEU A O 1
ATOM 1381 N N . ALA A 1 177 ? -0.373 10.260 10.114 1.00 89.44 177 ALA A N 1
ATOM 1382 C CA . ALA A 1 177 ? -0.982 8.994 10.519 1.00 89.44 177 ALA A CA 1
ATOM 1383 C C . ALA A 1 177 ? -0.619 8.617 11.967 1.00 89.44 177 ALA A C 1
ATOM 1385 O O . ALA A 1 177 ? -1.481 8.227 12.758 1.00 89.44 177 ALA A O 1
ATOM 1386 N N . LEU A 1 178 ? 0.650 8.795 12.354 1.00 89.06 178 LEU A N 1
ATOM 1387 C CA . LEU A 1 178 ? 1.098 8.558 13.727 1.00 89.06 178 LEU A CA 1
ATOM 1388 C C . LEU A 1 178 ? 0.483 9.551 14.722 1.00 89.06 178 LEU A C 1
ATOM 1390 O O . LEU A 1 178 ? 0.145 9.149 15.836 1.00 89.06 178 LEU A O 1
ATOM 1394 N N . ALA A 1 179 ? 0.321 10.822 14.343 1.00 90.31 179 ALA A N 1
ATOM 1395 C CA . ALA A 1 179 ? -0.353 11.822 15.171 1.00 90.31 179 ALA A CA 1
ATOM 1396 C C . ALA A 1 179 ? -1.834 11.468 15.383 1.00 90.31 179 ALA A C 1
ATOM 1398 O O . ALA A 1 179 ? -2.276 11.387 16.527 1.00 90.31 179 ALA A O 1
ATOM 1399 N N . ARG A 1 180 ? -2.554 11.110 14.309 1.00 87.81 180 ARG A N 1
ATOM 1400 C CA . ARG A 1 180 ? -3.943 10.622 14.373 1.00 87.81 180 ARG A CA 1
ATOM 1401 C C . ARG A 1 180 ? -4.091 9.432 15.328 1.00 87.81 180 ARG A C 1
ATOM 1403 O O . ARG A 1 180 ? -5.047 9.375 16.098 1.00 87.81 180 ARG A O 1
ATOM 1410 N N . GLY A 1 181 ? -3.131 8.504 15.320 1.00 85.50 181 GLY A N 1
ATOM 1411 C CA . GLY A 1 181 ? -3.099 7.382 16.265 1.00 85.50 181 GLY A CA 1
ATOM 1412 C C . GLY A 1 181 ? -2.943 7.816 17.731 1.00 85.50 181 GLY A C 1
ATOM 1413 O O . GLY A 1 181 ? -3.623 7.279 18.604 1.00 85.50 181 GLY A O 1
ATOM 1414 N N . LYS A 1 182 ? -2.100 8.819 18.011 1.00 85.62 182 LYS A N 1
ATOM 1415 C CA . LYS A 1 182 ? -1.925 9.386 19.364 1.00 85.62 182 LYS A CA 1
ATOM 1416 C C . LYS A 1 182 ? -3.163 10.148 19.852 1.00 85.62 182 LYS A C 1
ATOM 1418 O O . LYS A 1 182 ? -3.459 10.152 21.047 1.00 85.62 182 LYS A O 1
ATOM 1423 N N . ASP A 1 183 ? -3.905 10.780 18.952 1.00 86.31 183 ASP A N 1
ATOM 1424 C CA . ASP A 1 183 ? -5.152 11.456 19.318 1.00 86.31 183 ASP A CA 1
ATOM 1425 C C . ASP A 1 183 ? -6.247 10.441 19.664 1.00 86.31 183 ASP A C 1
ATOM 1427 O O . ASP A 1 183 ? -6.942 10.587 20.675 1.00 86.31 183 ASP A O 1
ATOM 1431 N N . ALA A 1 184 ? -6.339 9.355 18.890 1.00 82.00 184 ALA A N 1
ATOM 1432 C CA . ALA A 1 184 ? -7.225 8.234 19.194 1.00 82.00 184 ALA A CA 1
ATOM 1433 C C . ALA A 1 184 ? -6.875 7.574 20.540 1.00 82.00 184 ALA A C 1
ATOM 1435 O O . ALA A 1 184 ? -7.770 7.259 21.327 1.00 82.00 184 ALA A O 1
ATOM 1436 N N . GLU A 1 185 ? -5.581 7.447 20.852 1.00 80.25 185 GLU A N 1
ATOM 1437 C CA . GLU A 1 185 ? -5.096 7.001 22.161 1.00 80.25 185 GLU A CA 1
ATOM 1438 C C . GLU A 1 185 ? -5.627 7.851 23.306 1.00 80.25 185 GLU A C 1
ATOM 1440 O O . GLU A 1 185 ? -6.180 7.335 24.284 1.00 80.25 185 GLU A O 1
ATOM 1445 N N . ARG A 1 186 ? -5.451 9.168 23.189 1.00 82.38 186 ARG A N 1
ATOM 1446 C CA . ARG A 1 186 ? -5.892 10.111 24.211 1.00 82.38 186 ARG A CA 1
ATOM 1447 C C . ARG A 1 186 ? -7.409 10.047 24.390 1.00 82.38 186 ARG A C 1
ATOM 1449 O O . ARG A 1 186 ? -7.875 10.069 25.530 1.00 82.38 186 ARG A O 1
ATOM 1456 N N . ALA A 1 187 ? -8.164 9.928 23.298 1.00 82.50 187 ALA A N 1
ATOM 1457 C CA . ALA A 1 187 ? -9.619 9.806 23.333 1.00 82.50 187 ALA A CA 1
ATOM 1458 C C . ALA A 1 187 ? -10.076 8.523 24.045 1.00 82.50 187 ALA A C 1
ATOM 1460 O O . ALA A 1 187 ? -10.910 8.595 24.948 1.00 82.50 187 ALA A O 1
ATOM 1461 N N . MET A 1 188 ? -9.484 7.371 23.710 1.00 77.69 188 MET A N 1
ATOM 1462 C CA . MET A 1 188 ? -9.815 6.086 24.333 1.00 77.69 188 MET A CA 1
ATOM 1463 C C . MET A 1 188 ? -9.509 6.090 25.836 1.00 77.69 188 MET A C 1
ATOM 1465 O O . MET A 1 188 ? -10.362 5.734 26.649 1.00 77.69 188 MET A O 1
ATOM 1469 N N . LYS A 1 189 ? -8.316 6.560 26.230 1.00 76.75 189 LYS A N 1
ATOM 1470 C CA . LYS A 1 189 ? -7.944 6.708 27.648 1.00 76.75 189 LYS A CA 1
ATOM 1471 C C . LYS A 1 189 ? -8.888 7.662 28.382 1.00 76.75 189 LYS A C 1
ATOM 1473 O O . LYS A 1 189 ? -9.253 7.404 29.524 1.00 76.75 189 LYS A O 1
ATOM 1478 N N . GLY A 1 190 ? -9.308 8.748 27.732 1.00 80.00 190 GLY A N 1
ATOM 1479 C CA . GLY A 1 190 ? -10.296 9.680 28.274 1.00 80.00 190 GLY A CA 1
ATOM 1480 C C . GLY A 1 190 ? -11.660 9.030 28.525 1.00 80.00 190 GLY A C 1
ATOM 1481 O O . GLY A 1 190 ? -12.235 9.233 29.590 1.00 80.00 190 GLY A O 1
ATOM 1482 N N . GLN A 1 191 ? -12.156 8.221 27.585 1.00 76.25 191 GLN A N 1
ATOM 1483 C CA . GLN A 1 191 ? -13.414 7.480 27.741 1.00 76.25 191 GLN A CA 1
ATOM 1484 C C . GLN A 1 191 ? -13.343 6.459 28.882 1.00 76.25 191 GLN A C 1
ATOM 1486 O O . GLN A 1 191 ? -14.271 6.378 29.683 1.00 76.25 191 GLN A O 1
ATOM 1491 N N . LEU A 1 192 ? -12.223 5.738 28.997 1.00 72.56 192 LEU A N 1
ATOM 1492 C CA . LEU A 1 192 ? -12.004 4.769 30.072 1.00 72.56 192 LEU A CA 1
ATOM 1493 C C . LEU A 1 192 ? -11.989 5.441 31.458 1.00 72.56 192 LEU A C 1
ATOM 1495 O O . LEU A 1 192 ? -12.581 4.921 32.396 1.00 72.56 192 LEU A O 1
ATOM 1499 N N . ARG A 1 193 ? -11.355 6.621 31.566 1.00 73.25 193 ARG A N 1
ATOM 1500 C CA . ARG A 1 193 ? -11.306 7.422 32.805 1.00 73.25 193 ARG A CA 1
ATOM 1501 C C . ARG A 1 193 ? -12.663 7.992 33.216 1.00 73.25 193 ARG A C 1
ATOM 1503 O O . ARG A 1 193 ? -12.902 8.159 34.402 1.00 73.25 193 ARG A O 1
ATOM 1510 N N . ARG A 1 194 ? -13.531 8.345 32.261 1.00 72.00 194 ARG A N 1
ATOM 1511 C CA . ARG A 1 194 ? -14.885 8.838 32.575 1.00 72.00 194 ARG A CA 1
ATOM 1512 C C . ARG A 1 194 ? -15.742 7.718 33.154 1.00 72.00 194 ARG A C 1
ATOM 1514 O O . ARG A 1 194 ? -16.260 7.867 34.249 1.00 72.00 194 ARG A O 1
ATOM 1521 N N . LYS A 1 195 ? -15.751 6.566 32.480 1.00 67.19 195 LYS A N 1
ATOM 1522 C CA . LYS A 1 195 ? -16.515 5.379 32.888 1.00 67.19 195 LYS A CA 1
ATOM 1523 C C . LYS A 1 195 ? -16.085 4.784 34.229 1.00 67.19 195 LYS A C 1
ATOM 1525 O O . LYS A 1 195 ? -16.862 4.093 34.860 1.00 67.19 195 LYS A O 1
ATOM 1530 N N . SER A 1 196 ? -14.860 5.053 34.680 1.00 62.62 196 SER A N 1
ATOM 1531 C CA . SER A 1 196 ? -14.405 4.658 36.018 1.00 62.62 196 SER A CA 1
ATOM 1532 C C . SER A 1 196 ? -14.819 5.612 37.136 1.00 62.62 196 SER A C 1
ATOM 1534 O O . SER A 1 196 ? -14.640 5.292 38.305 1.00 62.62 196 SER A O 1
ATOM 1536 N N . GLN A 1 197 ? -15.262 6.822 36.791 1.00 60.50 197 GLN A N 1
ATOM 1537 C CA . GLN A 1 197 ? -15.634 7.861 37.750 1.00 60.50 197 GLN A CA 1
ATOM 1538 C C . GLN A 1 197 ? -17.151 7.899 37.997 1.00 60.50 197 GLN A C 1
ATOM 1540 O O . GLN A 1 197 ? -17.584 8.532 38.959 1.00 60.50 197 GLN A O 1
ATOM 1545 N N . ASP A 1 198 ? -17.940 7.248 37.137 1.00 57.59 198 ASP A N 1
ATOM 1546 C CA . ASP A 1 198 ? -19.396 7.196 37.228 1.00 57.59 198 ASP A CA 1
ATOM 1547 C C . ASP A 1 198 ? -19.815 6.286 38.404 1.00 57.59 198 ASP A C 1
ATOM 1549 O O . ASP A 1 198 ? -19.588 5.081 38.359 1.00 57.59 198 ASP A O 1
ATOM 1553 N N . PRO A 1 199 ? -20.433 6.821 39.476 1.00 53.03 199 PRO A N 1
ATOM 1554 C CA . PRO A 1 199 ? -20.679 6.081 40.720 1.00 53.03 199 PRO A CA 1
ATOM 1555 C C . PRO A 1 199 ? -21.766 4.996 40.616 1.00 53.03 199 PRO A C 1
ATOM 1557 O O . PRO A 1 199 ? -21.974 4.263 41.580 1.00 53.03 199 PRO A O 1
ATOM 1560 N N . ALA A 1 200 ? -22.467 4.908 39.481 1.00 50.59 200 ALA A N 1
ATOM 1561 C CA . ALA A 1 200 ? -23.434 3.847 39.192 1.00 50.59 200 ALA A CA 1
ATOM 1562 C C . ALA A 1 200 ? -22.757 2.537 38.743 1.00 50.59 200 ALA A C 1
ATOM 1564 O O . ALA A 1 200 ? -23.303 1.467 38.987 1.00 50.59 200 ALA A O 1
ATOM 1565 N N . ASP A 1 201 ? -21.551 2.628 38.175 1.00 49.44 201 ASP A N 1
ATOM 1566 C CA . ASP A 1 201 ? -20.721 1.496 37.777 1.00 49.44 201 ASP A CA 1
ATOM 1567 C C . ASP A 1 201 ? -19.554 1.425 38.769 1.00 49.44 201 ASP A C 1
ATOM 1569 O O . ASP A 1 201 ? -18.585 2.176 38.666 1.00 49.44 201 ASP A O 1
ATOM 1573 N N . SER A 1 202 ? -19.619 0.549 39.776 1.00 40.47 202 SER A N 1
ATOM 1574 C CA . SER A 1 202 ? -18.521 0.364 40.735 1.00 40.47 202 SER A CA 1
ATOM 1575 C C . SER A 1 202 ? -17.318 -0.315 40.060 1.00 40.47 202 SER A C 1
ATOM 1577 O O . SER A 1 202 ? -17.063 -1.504 40.244 1.00 40.47 202 SER A O 1
ATOM 1579 N N . PHE A 1 203 ? -16.589 0.436 39.238 1.00 42.38 203 PHE A N 1
ATOM 1580 C CA . PHE A 1 203 ? -15.438 -0.006 38.463 1.00 42.38 203 PHE A CA 1
ATOM 1581 C C . PHE A 1 203 ? -14.172 0.680 38.981 1.00 42.38 203 PHE A C 1
ATOM 1583 O O . PHE A 1 203 ? -13.925 1.858 38.727 1.00 42.38 203 PHE A O 1
ATOM 1590 N N . SER A 1 204 ? -13.292 -0.070 39.643 1.00 39.06 204 SER A N 1
ATOM 1591 C CA . SER A 1 204 ? -11.914 0.367 39.865 1.00 39.06 204 SER A CA 1
ATOM 1592 C C . SER A 1 204 ? -11.096 0.173 38.581 1.00 39.06 204 SER A C 1
ATOM 1594 O O . SER A 1 204 ? -10.377 -0.809 38.410 1.00 39.06 204 SER A O 1
ATOM 1596 N N . CYS A 1 205 ? -11.177 1.119 37.640 1.00 38.72 205 CYS A N 1
ATOM 1597 C CA . CYS A 1 205 ? -10.228 1.153 36.523 1.00 38.72 205 CYS A CA 1
ATOM 1598 C C . CYS A 1 205 ? -8.878 1.669 37.029 1.00 38.72 205 CYS A C 1
ATOM 1600 O O . CYS A 1 205 ? -8.582 2.864 36.973 1.00 38.72 205 CYS A O 1
ATOM 1602 N N . PHE A 1 206 ? -8.043 0.764 37.528 1.00 33.09 206 PHE A N 1
ATOM 1603 C CA . PHE A 1 206 ? -6.653 1.077 37.819 1.00 33.09 206 PHE A CA 1
ATOM 1604 C C . PHE A 1 206 ? -5.867 1.094 36.502 1.00 33.09 206 PHE A C 1
ATOM 1606 O O . PHE A 1 206 ? -5.594 0.054 35.903 1.00 33.09 206 PHE A O 1
ATOM 1613 N N . VAL A 1 207 ? -5.544 2.292 36.006 1.00 38.03 207 VAL A N 1
ATOM 1614 C CA . VAL A 1 207 ? -4.557 2.452 34.931 1.00 38.03 207 VAL A CA 1
ATOM 1615 C C . VAL A 1 207 ? -3.191 2.333 35.586 1.00 38.03 207 VAL A C 1
ATOM 1617 O O . VAL A 1 207 ? -2.693 3.277 36.193 1.00 38.03 207 VAL A O 1
ATOM 1620 N N . ASP A 1 208 ? -2.635 1.134 35.510 1.00 34.62 208 ASP A N 1
ATOM 1621 C CA . ASP A 1 208 ? -1.439 0.759 36.240 1.00 34.62 208 ASP A CA 1
ATOM 1622 C C . ASP A 1 208 ? -0.194 1.442 35.645 1.00 34.62 208 ASP A C 1
ATOM 1624 O O . ASP A 1 208 ? 0.326 1.071 34.588 1.00 34.62 208 ASP A O 1
ATOM 1628 N N . GLY A 1 209 ? 0.267 2.490 36.327 1.00 39.84 209 GLY A N 1
ATOM 1629 C CA . GLY A 1 209 ? 1.607 3.038 36.186 1.00 39.84 209 GLY A CA 1
ATOM 1630 C C . GLY A 1 209 ? 2.579 2.163 36.965 1.00 39.84 209 GLY A C 1
ATOM 1631 O O . GLY A 1 209 ? 3.042 2.568 38.021 1.00 39.84 209 GLY A O 1
ATOM 1632 N N . ASN A 1 210 ? 2.901 0.994 36.409 1.00 39.53 210 ASN A N 1
ATOM 1633 C CA . ASN A 1 210 ? 3.939 0.073 36.878 1.00 39.53 210 ASN A CA 1
ATOM 1634 C C . ASN A 1 210 ? 3.576 -0.798 38.111 1.00 39.53 210 ASN A C 1
ATOM 1636 O O . ASN A 1 210 ? 3.864 -0.440 39.249 1.00 39.53 210 ASN A O 1
ATOM 1640 N N . GLY A 1 211 ? 3.116 -2.031 37.850 1.00 37.12 211 GLY A N 1
ATOM 1641 C CA . GLY A 1 211 ? 3.483 -3.201 38.658 1.00 37.12 211 GLY A CA 1
ATOM 1642 C C . GLY A 1 211 ? 2.417 -3.845 39.556 1.00 37.12 211 GLY A C 1
ATOM 1643 O O . GLY A 1 211 ? 2.726 -4.131 40.707 1.00 37.12 211 GLY A O 1
ATOM 1644 N N . GLY A 1 212 ? 1.220 -4.189 39.066 1.00 31.89 212 GLY A N 1
ATOM 1645 C CA . GLY A 1 212 ? 0.289 -5.051 39.811 1.00 31.89 212 GLY A CA 1
ATOM 1646 C C . GLY A 1 212 ? -0.820 -5.668 38.951 1.00 31.89 212 GLY A C 1
ATOM 1647 O O . GLY A 1 212 ? -1.662 -4.979 38.398 1.00 31.89 212 GLY A O 1
ATOM 1648 N N . ARG A 1 213 ? -0.850 -7.004 38.838 1.00 41.34 213 ARG A N 1
ATOM 1649 C CA . ARG A 1 213 ? -1.732 -7.774 37.934 1.00 41.34 213 ARG A CA 1
ATOM 1650 C C . ARG A 1 213 ? -3.228 -7.457 38.119 1.00 41.34 213 ARG A C 1
ATOM 1652 O O . ARG A 1 213 ? -3.882 -8.020 38.989 1.00 41.34 213 ARG A O 1
ATOM 1659 N N . GLY A 1 214 ? -3.768 -6.648 37.213 1.00 38.81 214 GLY A N 1
ATOM 1660 C CA . GLY A 1 214 ? -5.198 -6.469 36.966 1.00 38.81 214 GLY A CA 1
ATOM 1661 C C . GLY A 1 214 ? -5.409 -6.001 35.528 1.00 38.81 214 GLY A C 1
ATOM 1662 O O . GLY A 1 214 ? -5.520 -4.810 35.265 1.00 38.81 214 GLY A O 1
ATOM 1663 N N . GLY A 1 215 ? -5.373 -6.925 34.565 1.00 43.09 215 GLY A N 1
ATOM 1664 C CA . GLY A 1 215 ? -5.609 -6.589 33.160 1.00 43.09 215 GLY A CA 1
ATOM 1665 C C . GLY A 1 215 ? -7.102 -6.409 32.888 1.00 43.09 215 GLY A C 1
ATOM 1666 O O . GLY A 1 215 ? -7.884 -7.312 33.175 1.00 43.09 215 GLY A O 1
ATOM 1667 N N . LEU A 1 216 ? -7.501 -5.281 32.296 1.00 49.59 216 LEU A N 1
ATOM 1668 C CA . LEU A 1 216 ? -8.842 -5.118 31.728 1.00 49.59 216 LEU A CA 1
ATOM 1669 C C . LEU A 1 216 ? -8.959 -5.986 30.469 1.00 49.59 216 LEU A C 1
ATOM 1671 O O . LEU A 1 216 ? -8.215 -5.788 29.506 1.00 49.59 216 LEU A O 1
ATOM 1675 N N . GLY A 1 217 ? -9.863 -6.964 30.497 1.00 50.88 217 GLY A N 1
ATOM 1676 C CA . GLY A 1 217 ? -10.208 -7.769 29.330 1.00 50.88 217 GLY A CA 1
ATOM 1677 C C . GLY A 1 217 ? -11.132 -6.987 28.399 1.00 50.88 217 GLY A C 1
ATOM 1678 O O . GLY A 1 217 ? -12.070 -6.323 28.837 1.00 50.88 217 GLY A O 1
ATOM 1679 N N . PHE A 1 218 ? -10.879 -7.058 27.100 1.00 55.50 218 PHE A N 1
ATOM 1680 C CA . PHE A 1 218 ? -11.731 -6.452 26.086 1.00 55.50 218 PHE A CA 1
ATOM 1681 C C . PHE A 1 218 ? -12.384 -7.548 25.250 1.00 55.50 218 PHE A C 1
ATOM 1683 O O . PHE A 1 218 ? -11.765 -8.560 24.915 1.00 55.50 218 PHE A O 1
ATOM 1690 N N . ARG A 1 219 ? -13.645 -7.319 24.896 1.00 42.97 219 ARG A N 1
ATOM 1691 C CA . ARG A 1 219 ? -14.420 -8.126 23.958 1.00 42.97 219 ARG A CA 1
ATOM 1692 C C . ARG A 1 219 ? -14.672 -7.257 22.733 1.00 42.97 219 ARG A C 1
ATOM 1694 O O . ARG A 1 219 ? -15.359 -6.240 22.803 1.00 42.97 219 ARG A O 1
ATOM 1701 N N . CYS A 1 220 ? -14.070 -7.613 21.608 1.00 57.19 220 CYS A N 1
ATOM 1702 C CA . CYS A 1 220 ? -14.246 -6.900 20.351 1.00 57.19 220 CYS A CA 1
ATOM 1703 C C . CYS A 1 220 ? -15.214 -7.671 19.456 1.00 57.19 220 CYS A C 1
ATOM 1705 O O . CYS A 1 220 ? -15.020 -8.866 19.216 1.00 57.19 220 CYS A O 1
ATOM 1707 N N . ILE A 1 221 ? -16.232 -6.985 18.935 1.00 58.97 221 ILE A N 1
ATOM 1708 C CA . ILE A 1 221 ? -17.099 -7.534 17.892 1.00 58.97 221 ILE A CA 1
ATOM 1709 C C . ILE A 1 221 ? -16.582 -6.998 16.554 1.00 58.97 221 ILE A C 1
ATOM 1711 O O . ILE A 1 221 ? -16.417 -5.793 16.360 1.00 58.97 221 ILE A O 1
ATOM 1715 N N . ILE A 1 222 ? -16.254 -7.924 15.660 1.00 60.16 222 ILE A N 1
ATOM 1716 C CA . ILE A 1 222 ? -15.791 -7.673 14.297 1.00 60.16 222 ILE A CA 1
ATOM 1717 C C . ILE A 1 222 ? -16.936 -8.106 13.381 1.00 60.16 222 ILE A C 1
ATOM 1719 O O . ILE A 1 222 ? -17.305 -9.288 13.361 1.00 60.16 222 ILE A O 1
ATOM 1723 N N . LEU A 1 223 ? -17.520 -7.167 12.643 1.00 49.50 223 LEU A N 1
ATOM 1724 C CA . LEU A 1 223 ? -18.457 -7.515 11.577 1.00 49.50 223 LEU A CA 1
ATOM 1725 C C . LEU A 1 223 ? -17.656 -8.012 10.367 1.00 49.50 223 LEU A C 1
ATOM 1727 O O . LEU A 1 223 ? -16.574 -7.506 10.077 1.00 49.50 223 LEU A O 1
ATOM 1731 N N . SER A 1 224 ? -18.139 -9.086 9.744 1.00 44.19 224 SER A N 1
ATOM 1732 C CA . SER A 1 224 ? -17.537 -9.657 8.538 1.00 44.19 224 SER A CA 1
ATOM 1733 C C . SER A 1 224 ? -17.910 -8.851 7.292 1.00 44.19 224 SER A C 1
ATOM 1735 O O . SER A 1 224 ? -18.909 -8.138 7.320 1.00 44.19 224 SER A O 1
ATOM 1737 N N . TRP A 1 225 ? -17.077 -9.041 6.263 1.00 44.94 225 TRP A N 1
ATOM 1738 C CA . TRP A 1 225 ? -17.131 -8.575 4.871 1.00 44.94 225 TRP A CA 1
ATOM 1739 C C . TRP A 1 225 ? -18.514 -8.279 4.293 1.00 44.94 225 TRP A C 1
ATOM 1741 O O . TRP A 1 225 ? -19.420 -9.125 4.478 1.00 44.94 225 TRP A O 1
#

Nearest PDB structures (foldseek):
  7wtw-assembly1_u  TM=6.826E-01  e=7.043E-08  Homo sapiens
  7wts-assembly1_u  TM=7.119E-01  e=2.081E-07  Homo sapiens

Solvent-accessible surface area (backbone atoms only — not comparable to full-atom values): 14848 Å² total; per-residue (Å²): 88,76,54,72,48,69,91,72,88,75,70,85,52,51,43,47,73,47,74,46,87,102,76,47,75,43,53,41,42,33,40,27,39,38,84,64,80,76,72,78,82,74,80,73,93,78,78,85,85,82,81,79,91,75,84,81,82,77,74,77,67,48,73,75,45,72,49,52,81,90,71,38,62,75,96,68,91,60,47,90,68,73,76,84,81,66,88,73,90,76,76,62,71,66,62,52,51,51,54,50,53,52,54,49,53,53,49,51,55,50,52,64,71,43,43,70,56,46,70,74,42,78,82,74,73,84,76,59,88,92,48,61,61,69,69,78,48,61,89,63,78,93,73,97,39,95,86,76,55,92,75,71,90,81,62,90,66,60,77,71,62,65,29,52,85,84,71,92,54,61,69,61,51,51,51,52,54,53,48,55,50,53,52,50,33,53,51,51,55,50,53,54,57,50,59,37,65,40,85,89,47,91,42,87,72,69,81,77,85,78,85,75,100,66,76,71,31,34,40,33,43,32,55,74,136

Sequence (225 aa):
LQVNGYLRGKPLSVKQLIHITDVGTFQMSCITVCQVQHGKMDADMSAKPPVAPTAAGQDEVLVLAMADPALQEGLRFEAEYDPFASEQTWPTNEEIAEAEAEAKKQRQVETAANKEENMTFTDEVDAPVDRPARVRSARYRGMKSLRTSAWDLKQSLPLDYARLFQVEDFAMVQRLALARGKDAERAMKGQLRRKSQDPADSFSCFVDGNGGRGGLGFRCIILSW

Secondary structure (DSSP, 8-state):
-EEEE---SSPP-TTSPEEETTTEEE---EEEEE----------S---------S------EEEEE--TTTSPP---S----GGGS--PPPPHHHHHHHHHHHHHHHHHHHHHTHHHHHH-SS--PPPSSS-HHHHTTT----S-TTTS---TTTT--GGGGGSPP-S-HHHHHHHHHHHHHHHHHHHHHHHHHHTT-TTS-------SS----PPEEEEE----

Mean predicted aligned error: 15.15 Å

Foldseek 3Di:
DKDKFFDDDFDDDQQDWDADPPPGIFHFFFKWFFQPPPDPPPDPPDDDDDDDDDDDDPGPTHTLDGDDPVSHDDPDPWDDDDPVPDDDDDDDPVVVVVVVVVVVVVVVVVCVVCVVVCVVPVPDDDDDPVDDPCVVCVVPDDDPDPPPDDDDPPPPDDPRVNGDDDDPDPVVVVVVVVVVSVVSRVVSVVSLVVQCVPPVDVDPPPPDPDDDDDTTMMMTDTDDD

Radius of gyration: 30.17 Å; Cα conta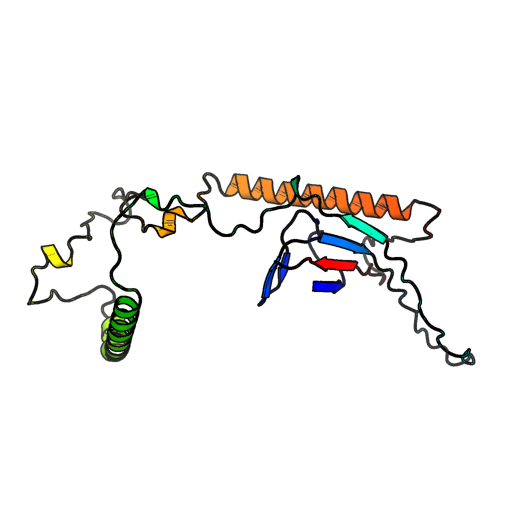cts (8 Å, |Δi|>4): 170; chains: 1; bounding box: 57×41×91 Å